Protein AF-A0A975BX53-F1 (afdb_monomer_lite)

Foldseek 3Di:
DLVCCCPPPVVVCVVVLVVVCVVPVVVSVVVVVVSSVVVVVVVVVPDPDDDDLPLQKDAQDPDLQQAQQFWWAFDPPRWIWGFHPDRQQSDQDPVRDGVDQKTKIFTFAQAVVVLCVQCPPPPDPVVSVVSVCCVQVVNNDLQWDWRDCDPQHHTGIGGLVRMDMDGPVCCVVGIDGGRIGGDPVVSVVVNVSSCVVVPDDDDDDDPCPVVVVVVVVVVPPDD

Structure (mmCIF, N/CA/C/O backbone):
data_AF-A0A975BX53-F1
#
_entry.id   AF-A0A975BX53-F1
#
loop_
_atom_site.group_PDB
_atom_site.id
_atom_site.type_symbol
_atom_site.label_atom_id
_atom_site.label_alt_id
_atom_site.label_comp_id
_atom_site.label_asym_id
_atom_site.label_entity_id
_atom_site.label_seq_id
_atom_site.pdbx_PDB_ins_code
_atom_site.Cartn_x
_atom_site.Cartn_y
_atom_site.Cartn_z
_atom_site.occupancy
_atom_site.B_iso_or_equiv
_atom_site.auth_seq_id
_atom_site.auth_comp_id
_atom_site.auth_asym_id
_atom_site.auth_atom_id
_atom_site.pdbx_PDB_model_num
ATOM 1 N N . MET A 1 1 ? 11.689 22.763 -12.284 1.00 72.94 1 MET A N 1
ATOM 2 C CA . MET A 1 1 ? 12.164 21.393 -11.994 1.00 72.94 1 MET A CA 1
ATOM 3 C C . MET A 1 1 ? 12.644 20.660 -13.251 1.00 72.94 1 MET A C 1
ATOM 5 O O . MET A 1 1 ? 13.845 20.557 -13.441 1.00 72.94 1 MET A O 1
ATOM 9 N N . THR A 1 2 ? 11.782 20.236 -14.182 1.00 79.12 2 THR A N 1
ATOM 10 C CA . THR A 1 2 ? 12.191 19.454 -15.380 1.00 79.12 2 THR A CA 1
ATOM 11 C C . THR A 1 2 ? 13.202 20.149 -16.301 1.00 79.12 2 THR A C 1
ATOM 13 O O . THR A 1 2 ? 14.120 19.497 -16.794 1.00 79.12 2 THR A O 1
ATOM 16 N N . ASN A 1 3 ? 13.087 21.468 -16.502 1.00 86.62 3 ASN A N 1
ATOM 17 C CA . ASN A 1 3 ? 14.059 22.233 -17.298 1.00 86.62 3 ASN A CA 1
ATOM 18 C C . ASN A 1 3 ? 15.470 22.205 -16.679 1.00 86.62 3 ASN A C 1
ATOM 20 O O . ASN A 1 3 ? 16.474 22.117 -17.377 1.00 86.62 3 ASN A O 1
ATOM 24 N N . GLU A 1 4 ? 15.547 22.224 -15.351 1.00 87.62 4 GLU A N 1
ATOM 25 C CA . GLU A 1 4 ? 16.811 22.170 -14.625 1.00 87.62 4 GLU A CA 1
ATOM 26 C C . GLU A 1 4 ? 17.447 20.782 -14.711 1.00 87.62 4 GLU A C 1
ATOM 28 O O . GLU A 1 4 ? 18.640 20.674 -14.998 1.00 87.62 4 GLU A O 1
ATOM 33 N N . VAL A 1 5 ? 16.641 19.721 -14.576 1.00 91.12 5 VAL A N 1
ATOM 34 C CA . VAL A 1 5 ? 17.097 18.342 -14.803 1.00 91.12 5 VAL A CA 1
ATOM 35 C C . VAL A 1 5 ? 17.684 18.193 -16.208 1.00 91.12 5 VAL A C 1
ATOM 37 O O . VAL A 1 5 ? 18.776 17.647 -16.369 1.00 91.12 5 VAL A O 1
ATOM 40 N N . PHE A 1 6 ? 17.004 18.727 -17.223 1.00 91.25 6 PHE A N 1
ATOM 41 C CA . PHE A 1 6 ? 17.489 18.685 -18.599 1.00 91.25 6 PHE A CA 1
ATOM 42 C C . PHE A 1 6 ? 18.812 19.445 -18.776 1.00 91.25 6 PHE A C 1
ATOM 44 O O . PHE A 1 6 ? 19.798 18.856 -19.219 1.00 91.25 6 PHE A O 1
ATOM 51 N N . LEU A 1 7 ? 18.851 20.730 -18.411 1.00 93.56 7 LEU A N 1
ATOM 52 C CA . LEU A 1 7 ? 19.999 21.602 -18.672 1.00 93.56 7 LEU A CA 1
ATOM 53 C C . LEU A 1 7 ? 21.237 21.220 -17.855 1.00 93.56 7 LEU A C 1
ATOM 55 O O . LEU A 1 7 ? 22.344 21.253 -18.389 1.00 93.56 7 LEU A O 1
ATOM 59 N N . LYS A 1 8 ? 21.067 20.864 -16.576 1.00 94.00 8 LYS A N 1
ATOM 60 C CA . LYS A 1 8 ? 22.191 20.614 -15.662 1.00 94.00 8 LYS A CA 1
ATOM 61 C C . LYS A 1 8 ? 22.660 19.163 -15.641 1.00 94.00 8 LYS A C 1
ATOM 63 O O . LYS A 1 8 ? 23.833 18.933 -15.380 1.00 94.00 8 LYS A O 1
ATOM 68 N N . ASN A 1 9 ? 21.781 18.194 -15.904 1.00 93.25 9 ASN A N 1
ATOM 69 C CA . ASN A 1 9 ? 22.119 16.776 -15.727 1.00 93.25 9 ASN A CA 1
ATOM 70 C C . ASN A 1 9 ? 22.138 15.997 -17.044 1.00 93.25 9 ASN A C 1
ATOM 72 O O . ASN A 1 9 ? 23.050 15.196 -17.267 1.00 93.25 9 ASN A O 1
ATOM 76 N N . LEU A 1 10 ? 21.161 16.231 -17.930 1.00 92.94 10 LEU A N 1
ATOM 77 C CA . LEU A 1 10 ? 21.056 15.482 -19.183 1.00 92.94 10 LEU A CA 1
ATOM 78 C C . LEU A 1 10 ? 21.941 16.054 -20.297 1.00 92.94 10 LEU A C 1
ATOM 80 O O . LEU A 1 10 ? 22.694 15.308 -20.925 1.00 92.94 10 LEU A O 1
ATOM 84 N N . LEU A 1 11 ? 21.865 17.366 -20.535 1.00 93.81 11 LEU A N 1
ATOM 85 C CA . LEU A 1 11 ? 22.582 18.043 -21.617 1.00 93.81 11 LEU A CA 1
ATOM 86 C C . LEU A 1 11 ? 24.111 17.858 -21.546 1.00 93.81 11 LEU A C 1
ATOM 88 O O . LEU A 1 11 ? 24.697 17.554 -22.587 1.00 93.81 11 LEU A O 1
ATOM 92 N N . PRO A 1 12 ? 24.773 17.928 -20.370 1.00 96.25 12 PRO A N 1
ATOM 93 C CA . PRO A 1 12 ? 26.221 17.709 -20.285 1.00 96.25 12 PRO A CA 1
ATOM 94 C C . PRO A 1 12 ? 26.663 16.299 -20.693 1.00 96.25 12 PRO A C 1
ATOM 96 O O . PRO A 1 12 ? 27.812 16.095 -21.072 1.00 96.25 12 PRO A O 1
ATOM 99 N N . GLN A 1 13 ? 25.756 15.320 -20.636 1.00 95.25 13 GLN A N 1
ATOM 100 C CA . GLN A 1 13 ? 26.022 13.915 -20.956 1.00 95.25 13 GLN A CA 1
ATOM 101 C C . GLN A 1 13 ? 25.409 13.493 -22.301 1.00 95.25 13 GLN A C 1
ATOM 103 O O . GLN A 1 13 ? 25.348 12.301 -22.613 1.00 95.25 13 GLN A O 1
ATOM 108 N N . LEU A 1 14 ? 24.938 14.451 -23.109 1.00 94.69 14 LEU A N 1
ATOM 109 C CA . LEU A 1 14 ? 24.158 14.182 -24.318 1.00 94.69 14 LEU A CA 1
ATOM 110 C C . LEU A 1 14 ? 24.885 13.259 -25.306 1.00 94.69 14 LEU A C 1
ATOM 112 O O . LEU A 1 14 ? 24.264 12.359 -25.871 1.00 94.69 14 LEU A O 1
ATOM 116 N N . GLU A 1 15 ? 26.191 13.443 -25.501 1.00 96.75 15 GLU A N 1
ATOM 117 C CA . GLU A 1 15 ? 26.969 12.608 -26.427 1.00 96.75 15 GLU A CA 1
ATOM 118 C C . GLU A 1 15 ? 27.081 11.152 -25.955 1.00 96.75 15 GLU A C 1
ATOM 120 O O . GLU A 1 15 ? 26.952 10.230 -26.763 1.00 96.75 15 GLU A O 1
ATOM 125 N N . THR A 1 16 ? 27.203 10.923 -24.645 1.00 96.06 16 THR A N 1
ATOM 126 C CA . THR A 1 16 ? 27.178 9.577 -24.052 1.00 96.06 16 THR A CA 1
ATOM 127 C C . THR A 1 16 ? 25.837 8.894 -24.313 1.00 96.06 16 THR A C 1
ATOM 129 O O . THR A 1 16 ? 25.787 7.753 -24.778 1.00 96.06 16 THR A O 1
ATOM 132 N N . TRP A 1 17 ? 24.733 9.610 -24.094 1.00 96.62 17 TRP A N 1
ATOM 133 C CA . TRP A 1 17 ? 23.394 9.083 -24.357 1.00 96.62 17 TRP A CA 1
ATOM 134 C C . TRP A 1 17 ? 23.152 8.814 -25.845 1.00 96.62 17 TRP A C 1
ATOM 136 O O . TRP A 1 17 ? 22.563 7.786 -26.186 1.00 96.62 17 TRP A O 1
ATOM 146 N N . LYS A 1 18 ? 23.661 9.665 -26.747 1.00 96.38 18 LYS A N 1
ATOM 147 C CA . LYS A 1 18 ? 23.637 9.410 -28.198 1.00 96.38 18 LYS A CA 1
ATOM 148 C C . LYS A 1 18 ? 24.413 8.144 -28.558 1.00 96.38 18 LYS A C 1
ATOM 150 O O . LYS A 1 18 ? 23.935 7.358 -29.378 1.00 96.38 18 LYS A O 1
ATOM 155 N N . ALA A 1 19 ? 25.580 7.922 -27.954 1.00 97.00 19 ALA A N 1
ATOM 156 C CA . ALA A 1 19 ? 26.369 6.713 -28.181 1.00 97.00 19 ALA A CA 1
ATOM 157 C C . ALA A 1 19 ? 25.611 5.449 -27.735 1.00 97.00 19 ALA A C 1
ATOM 159 O O . ALA A 1 19 ? 25.500 4.497 -28.511 1.00 97.00 19 ALA A O 1
ATOM 160 N N . TYR A 1 20 ? 25.002 5.456 -26.543 1.00 97.12 20 TYR A N 1
ATOM 161 C CA . TYR A 1 20 ? 24.150 4.348 -26.095 1.00 97.12 20 TYR A CA 1
ATOM 162 C C . TYR A 1 20 ? 22.940 4.146 -27.010 1.00 97.12 20 TYR A C 1
ATOM 164 O O . TYR A 1 20 ? 22.654 3.010 -27.399 1.00 97.12 20 TYR A O 1
ATOM 172 N N . GLY A 1 21 ? 22.289 5.230 -27.436 1.00 96.56 21 GLY A N 1
ATOM 173 C CA . GLY A 1 21 ? 21.130 5.191 -28.326 1.00 96.56 21 GLY A CA 1
ATOM 174 C C . GLY A 1 21 ? 21.433 4.548 -29.679 1.00 96.56 21 GLY A C 1
ATOM 175 O O . GLY A 1 21 ? 20.622 3.762 -30.166 1.00 96.56 21 GLY A O 1
ATOM 176 N N . LYS A 1 22 ? 22.623 4.802 -30.244 1.00 96.81 22 LYS A N 1
ATOM 177 C CA . LYS A 1 22 ? 23.102 4.131 -31.466 1.00 96.81 22 LYS A CA 1
ATOM 178 C C . LYS A 1 22 ? 23.260 2.620 -31.282 1.00 96.81 22 LYS A C 1
ATOM 180 O O . LYS A 1 22 ? 23.013 1.874 -32.220 1.00 96.81 22 LYS A O 1
ATOM 185 N N . SER A 1 23 ? 23.664 2.169 -30.092 1.00 94.75 23 SER A N 1
ATOM 186 C CA . SER A 1 23 ? 23.841 0.739 -29.800 1.00 94.75 23 SER A CA 1
ATOM 187 C C . SER A 1 23 ? 22.523 0.016 -29.492 1.00 94.75 23 SER A C 1
ATOM 189 O O . SER A 1 23 ? 22.317 -1.114 -29.929 1.00 94.75 23 SER A O 1
ATOM 191 N N . ASN A 1 24 ? 21.626 0.647 -28.728 1.00 96.06 24 ASN A N 1
ATOM 192 C CA . ASN A 1 24 ? 20.329 0.090 -28.353 1.00 96.06 24 ASN A CA 1
ATOM 193 C C . ASN A 1 24 ? 19.368 1.215 -27.941 1.00 96.06 24 ASN A C 1
ATOM 195 O O . ASN A 1 24 ? 19.334 1.630 -26.776 1.00 96.06 24 ASN A O 1
ATOM 199 N N . SER A 1 25 ? 18.577 1.702 -28.896 1.00 94.81 25 SER A N 1
ATOM 200 C CA . SER A 1 25 ? 17.668 2.836 -28.697 1.00 94.81 25 SER A CA 1
ATOM 201 C C . SER A 1 25 ? 16.620 2.566 -27.614 1.00 94.81 25 SER A C 1
ATOM 203 O O . SER A 1 25 ? 16.507 3.351 -26.677 1.00 94.81 25 SER A O 1
ATOM 205 N N . SER A 1 26 ? 15.933 1.419 -27.663 1.00 94.62 26 SER A N 1
ATOM 206 C CA . SER A 1 26 ? 14.871 1.069 -26.703 1.00 94.62 26 SER A CA 1
ATOM 207 C C . SER A 1 26 ? 15.380 0.954 -25.260 1.00 94.62 26 SER A C 1
ATOM 209 O O . SER A 1 26 ? 14.744 1.429 -24.314 1.00 94.62 26 SER A O 1
ATOM 211 N N . ARG A 1 27 ? 16.557 0.349 -25.050 1.00 95.25 27 ARG A N 1
ATOM 212 C CA . ARG A 1 27 ? 17.172 0.289 -23.715 1.00 95.25 27 ARG A CA 1
ATOM 213 C C . ARG A 1 27 ? 17.581 1.677 -23.232 1.00 95.25 27 ARG A C 1
ATOM 215 O O . ARG A 1 27 ? 17.408 1.971 -22.047 1.00 95.25 27 ARG A O 1
ATOM 222 N N . THR A 1 28 ? 18.131 2.489 -24.130 1.00 96.38 28 THR A N 1
ATOM 223 C CA . THR A 1 28 ? 18.598 3.845 -23.824 1.00 96.38 28 THR A CA 1
ATOM 224 C C . THR A 1 28 ? 17.439 4.749 -23.439 1.00 96.38 28 THR A C 1
ATOM 226 O O . THR A 1 28 ? 17.527 5.417 -22.417 1.00 96.38 28 THR A O 1
ATOM 229 N N . GLU A 1 29 ? 16.322 4.696 -24.161 1.00 95.75 29 GLU A N 1
ATOM 230 C CA . GLU A 1 29 ? 15.093 5.420 -23.822 1.00 95.75 29 GLU A CA 1
ATOM 231 C C . GLU A 1 29 ? 14.630 5.100 -22.393 1.00 95.75 29 GLU A C 1
ATOM 233 O O . GLU A 1 29 ? 14.472 5.994 -21.564 1.00 95.75 29 GLU A O 1
ATOM 238 N N . LYS A 1 30 ? 14.523 3.811 -22.043 1.00 95.81 30 LYS A N 1
ATOM 239 C CA . LYS A 1 30 ? 14.154 3.403 -20.677 1.00 95.81 30 LYS A CA 1
ATOM 240 C C . LYS A 1 30 ? 15.170 3.867 -19.628 1.00 95.81 30 LYS A C 1
ATOM 242 O O . LYS A 1 30 ? 14.794 4.117 -18.485 1.00 95.81 30 LYS A O 1
ATOM 247 N N . ALA A 1 31 ? 16.457 3.913 -19.971 1.00 95.56 31 ALA A N 1
ATOM 248 C CA . ALA A 1 31 ? 17.503 4.394 -19.071 1.00 95.56 31 ALA A CA 1
ATOM 249 C C . ALA A 1 31 ? 17.423 5.907 -18.854 1.00 95.56 31 ALA A C 1
ATOM 251 O O . ALA A 1 31 ? 17.538 6.342 -17.714 1.00 95.56 31 ALA A O 1
ATOM 252 N N . LEU A 1 32 ? 17.146 6.670 -19.910 1.00 95.19 32 LEU A N 1
ATOM 253 C CA . LEU A 1 32 ? 16.915 8.109 -19.849 1.00 95.19 32 LEU A CA 1
ATOM 254 C C . LEU A 1 32 ? 15.706 8.449 -18.980 1.00 95.19 32 LEU A C 1
ATOM 256 O O . LEU A 1 32 ? 15.817 9.300 -18.106 1.00 95.19 32 LEU A O 1
ATOM 260 N N . LEU A 1 33 ? 14.590 7.731 -19.138 1.00 94.56 33 LEU A N 1
ATOM 261 C CA . LEU A 1 33 ? 13.412 7.915 -18.284 1.00 94.56 33 LEU A CA 1
ATOM 262 C C . LEU A 1 33 ? 13.740 7.694 -16.802 1.00 94.56 33 LEU A C 1
ATOM 264 O O . LEU A 1 33 ? 13.364 8.509 -15.967 1.00 94.56 33 LEU A O 1
ATOM 268 N N . ARG A 1 34 ? 14.488 6.629 -16.472 1.00 95.38 34 ARG A N 1
ATOM 269 C CA . ARG A 1 34 ? 14.953 6.389 -15.093 1.00 95.38 34 ARG A CA 1
ATOM 270 C C . ARG A 1 34 ? 15.879 7.496 -14.600 1.00 95.38 34 ARG A C 1
ATOM 272 O O . ARG A 1 34 ? 15.745 7.932 -13.467 1.00 95.38 34 ARG A O 1
ATOM 279 N N . PHE A 1 35 ? 16.804 7.945 -15.443 1.00 94.62 35 PHE A N 1
ATOM 280 C CA . PHE A 1 35 ? 17.738 9.014 -15.106 1.00 94.62 35 PHE A CA 1
ATOM 281 C C . PHE A 1 35 ? 17.000 10.318 -14.782 1.00 94.62 35 PHE A C 1
ATOM 283 O O . PHE A 1 35 ? 17.230 10.914 -13.734 1.00 94.62 35 PHE A O 1
ATOM 290 N N . THR A 1 36 ? 16.060 10.724 -15.638 1.00 94.25 36 THR A N 1
ATOM 291 C CA . THR A 1 36 ? 15.220 11.902 -15.403 1.00 94.25 36 THR A CA 1
ATOM 292 C C . THR A 1 36 ? 14.364 11.737 -14.150 1.00 94.25 36 THR A C 1
ATOM 294 O O . THR A 1 36 ? 14.335 12.650 -13.331 1.00 94.25 36 THR A O 1
ATOM 297 N N . LEU A 1 37 ? 13.716 10.581 -13.970 1.00 93.00 37 LEU A N 1
ATOM 298 C CA . LEU A 1 37 ? 12.895 10.300 -12.791 1.00 93.00 37 LEU A CA 1
ATOM 299 C C . LEU A 1 37 ? 13.699 10.429 -11.493 1.00 93.00 37 LEU A C 1
ATOM 301 O O . LEU A 1 37 ? 13.227 11.073 -10.569 1.00 93.00 37 LEU A O 1
ATOM 305 N N . ASN A 1 38 ? 14.918 9.886 -11.434 1.00 92.75 38 ASN A N 1
ATOM 306 C CA . ASN A 1 38 ? 15.751 9.947 -10.230 1.00 92.75 38 ASN A CA 1
ATOM 307 C C . ASN A 1 38 ? 16.062 11.386 -9.799 1.00 92.75 38 ASN A C 1
ATOM 309 O O . ASN A 1 38 ? 16.033 11.686 -8.613 1.00 92.75 38 ASN A O 1
ATOM 313 N N . HIS A 1 39 ? 16.332 12.284 -10.749 1.00 92.94 39 HIS A N 1
ATOM 314 C CA . HIS A 1 39 ? 16.559 13.691 -10.421 1.00 92.94 39 HIS A CA 1
ATOM 315 C C . HIS A 1 39 ? 15.281 14.414 -9.998 1.00 92.94 39 HIS A C 1
ATOM 317 O O . HIS A 1 39 ? 15.342 15.297 -9.153 1.00 92.94 39 HIS A O 1
ATOM 323 N N . LEU A 1 40 ? 14.131 14.058 -10.576 1.00 91.38 40 LEU A N 1
ATOM 324 C CA . LEU A 1 40 ? 12.853 14.598 -10.116 1.00 91.38 40 LEU A CA 1
ATOM 325 C C . LEU A 1 40 ? 12.548 14.133 -8.691 1.00 91.38 40 LEU A C 1
ATOM 327 O O . LEU A 1 40 ? 12.192 14.968 -7.874 1.00 91.38 40 LEU A O 1
ATOM 331 N N . MET A 1 41 ? 12.767 12.851 -8.385 1.00 89.31 41 MET A N 1
ATOM 332 C CA . MET A 1 41 ? 12.635 12.321 -7.025 1.00 89.31 41 MET A CA 1
ATOM 333 C 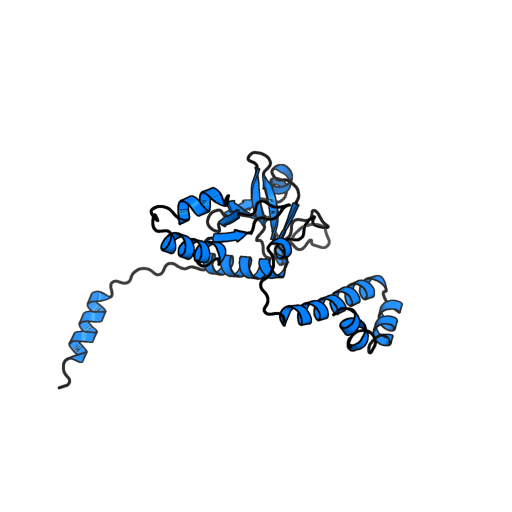C . MET A 1 41 ? 13.559 13.047 -6.052 1.00 89.31 41 MET A C 1
ATOM 335 O O . MET A 1 41 ? 13.091 13.492 -5.022 1.00 89.31 41 MET A O 1
ATOM 339 N N . GLN A 1 42 ? 14.830 13.260 -6.409 1.00 89.00 42 GLN A N 1
ATOM 340 C CA . GLN A 1 42 ? 15.765 14.000 -5.557 1.00 89.00 42 GLN A CA 1
ATOM 341 C C . GLN A 1 42 ? 15.254 15.406 -5.207 1.00 89.00 42 GLN A C 1
ATOM 343 O O . GLN A 1 42 ? 15.379 15.829 -4.068 1.00 89.00 42 GLN A O 1
ATOM 348 N N . ILE A 1 43 ? 14.686 16.125 -6.179 1.00 88.62 43 ILE A N 1
ATOM 349 C CA . ILE A 1 43 ? 14.140 17.469 -5.942 1.00 88.62 43 ILE A CA 1
ATOM 350 C C . ILE A 1 43 ? 12.893 17.404 -5.048 1.00 88.62 43 ILE A C 1
ATOM 352 O O . ILE A 1 43 ? 12.701 18.283 -4.219 1.00 88.62 43 ILE A O 1
ATOM 356 N N . LEU A 1 44 ? 12.047 16.387 -5.230 1.00 86.81 44 LEU A N 1
ATOM 357 C CA . LEU A 1 44 ? 10.828 16.201 -4.438 1.00 86.81 44 LEU A CA 1
ATOM 358 C C . LEU A 1 44 ? 11.124 15.711 -3.011 1.00 86.81 44 LEU A C 1
ATOM 360 O O . LEU A 1 44 ? 10.410 16.086 -2.094 1.00 86.81 44 LEU A O 1
ATOM 364 N N . ASP A 1 45 ? 12.182 14.923 -2.809 1.00 82.94 45 ASP A N 1
ATOM 365 C CA . ASP A 1 45 ? 12.616 14.443 -1.488 1.00 82.94 45 ASP A CA 1
ATOM 366 C C . ASP A 1 45 ? 13.171 15.579 -0.602 1.00 82.94 45 ASP A C 1
ATOM 368 O O . ASP A 1 45 ? 13.252 15.429 0.616 1.00 82.94 45 ASP A O 1
ATOM 372 N N . GLU A 1 46 ? 13.577 16.706 -1.200 1.00 77.38 46 GLU A N 1
ATOM 373 C CA . GLU A 1 46 ? 13.994 17.922 -0.483 1.00 77.38 46 GLU A CA 1
ATOM 374 C C . GLU A 1 46 ? 12.798 18.774 -0.013 1.00 77.38 46 GLU A C 1
ATOM 376 O O . GLU A 1 46 ? 12.992 19.744 0.722 1.00 77.38 46 GLU A O 1
ATOM 381 N N . ASP A 1 47 ? 11.576 18.427 -0.424 1.00 76.81 47 ASP A N 1
ATOM 382 C CA . ASP A 1 47 ? 10.351 19.118 -0.031 1.00 76.81 47 ASP A CA 1
ATOM 383 C C . ASP A 1 47 ? 9.817 18.574 1.309 1.00 76.81 47 ASP A C 1
ATOM 385 O O . ASP A 1 47 ? 9.653 17.368 1.497 1.00 76.81 47 ASP A O 1
ATOM 389 N N . GLU A 1 48 ? 9.547 19.469 2.262 1.00 73.50 48 GLU A N 1
ATOM 390 C CA . GLU A 1 48 ? 9.007 19.126 3.589 1.00 73.50 48 GLU A CA 1
ATOM 391 C C . GLU A 1 48 ? 7.470 19.241 3.653 1.00 73.50 48 GLU A C 1
ATOM 393 O O . GLU A 1 48 ? 6.868 19.070 4.723 1.00 73.50 48 GLU A O 1
ATOM 398 N N . GLU A 1 49 ? 6.808 19.563 2.538 1.00 81.31 49 GLU A N 1
ATOM 399 C CA . GLU A 1 49 ? 5.355 19.702 2.488 1.00 81.31 49 GLU A CA 1
ATOM 400 C C . GLU A 1 49 ? 4.602 18.376 2.719 1.00 81.31 49 GLU A C 1
ATOM 402 O O . GLU A 1 49 ? 5.086 17.265 2.502 1.00 81.31 49 GLU A O 1
ATOM 407 N N . GLN A 1 50 ? 3.362 18.492 3.205 1.00 83.50 50 GLN A N 1
ATOM 408 C CA . GLN A 1 50 ? 2.492 17.335 3.408 1.00 83.50 50 GLN A CA 1
ATOM 409 C C . GLN A 1 50 ? 1.931 16.853 2.071 1.00 83.50 50 GLN A C 1
ATOM 411 O O . GLN A 1 50 ? 1.278 17.623 1.371 1.00 83.50 50 GLN A O 1
ATOM 416 N N . CYS A 1 51 ? 2.083 15.560 1.782 1.00 88.44 51 CYS A N 1
ATOM 417 C CA . CYS A 1 51 ? 1.477 14.957 0.600 1.00 88.44 51 CYS A CA 1
ATOM 418 C C . CYS A 1 51 ? -0.058 15.034 0.637 1.00 88.44 51 CYS A C 1
ATOM 420 O O . CYS A 1 51 ? -0.701 14.816 1.674 1.00 88.44 51 CYS A O 1
ATOM 422 N N . PHE A 1 52 ? -0.656 15.253 -0.527 1.00 94.06 52 PHE A N 1
ATOM 423 C CA . PHE A 1 52 ? -2.086 15.127 -0.750 1.00 94.06 52 PHE A CA 1
ATOM 424 C C . PHE A 1 52 ? -2.511 13.647 -0.814 1.00 94.06 52 PHE A C 1
ATOM 426 O O . PHE A 1 52 ? -1.751 12.794 -1.279 1.00 94.06 52 PHE A O 1
ATOM 433 N N . PRO A 1 53 ? -3.748 13.309 -0.398 1.00 95.62 53 PRO A N 1
ATOM 434 C CA . PRO A 1 53 ? -4.294 11.950 -0.476 1.00 95.62 53 PRO A CA 1
ATOM 435 C C . PRO A 1 53 ? -4.142 11.251 -1.829 1.00 95.62 53 PRO A C 1
ATOM 437 O O . PRO A 1 53 ? -3.924 10.041 -1.886 1.00 95.62 53 PRO A O 1
ATOM 440 N N . GLU A 1 54 ? -4.274 11.999 -2.920 1.00 96.12 54 GLU A N 1
ATOM 441 C CA . GLU A 1 54 ? -4.171 11.492 -4.282 1.00 96.12 54 GLU A CA 1
ATOM 442 C C . GLU A 1 54 ? -2.778 10.935 -4.602 1.00 96.12 54 GLU A C 1
ATOM 444 O O . GLU A 1 54 ? -2.676 10.003 -5.395 1.00 96.12 54 GLU A O 1
ATOM 449 N N . GLU A 1 55 ? -1.720 11.429 -3.953 1.00 94.62 55 GLU A N 1
ATOM 450 C CA . GLU A 1 55 ? -0.333 10.996 -4.185 1.00 94.62 55 GLU A CA 1
ATOM 451 C C . GLU A 1 55 ? -0.057 9.572 -3.679 1.00 94.62 55 GLU A C 1
ATOM 453 O O . GLU A 1 55 ? 0.884 8.906 -4.124 1.00 94.62 55 GLU A O 1
ATOM 458 N N . ILE A 1 56 ? -0.919 9.058 -2.796 1.00 96.19 56 ILE A N 1
ATOM 459 C CA . ILE A 1 56 ? -0.836 7.684 -2.281 1.00 96.19 56 ILE A CA 1
ATOM 460 C C . ILE A 1 56 ? 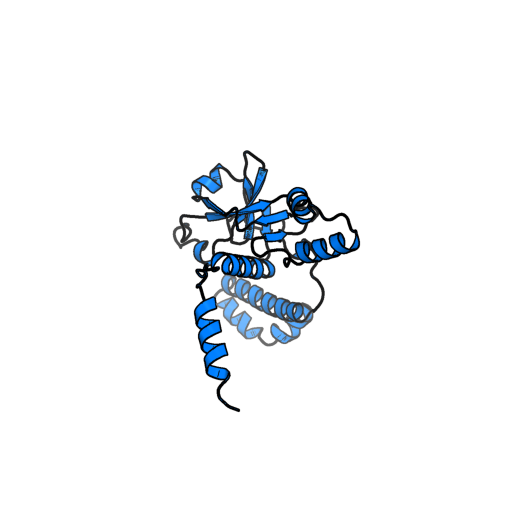-1.194 6.663 -3.370 1.00 96.19 56 ILE A C 1
ATOM 462 O O . ILE A 1 56 ? -0.818 5.491 -3.276 1.00 96.19 56 ILE A O 1
ATOM 466 N N . TYR A 1 57 ? -1.893 7.084 -4.427 1.00 97.12 57 TYR A N 1
ATOM 467 C CA . TYR A 1 57 ? -2.473 6.187 -5.417 1.00 97.12 57 TYR A CA 1
ATOM 468 C C . TYR A 1 57 ? -2.046 6.521 -6.842 1.00 97.12 57 TYR A C 1
ATOM 470 O O . TYR A 1 57 ? -2.002 7.664 -7.276 1.00 97.12 57 TYR A O 1
ATOM 478 N N . ILE A 1 58 ? -1.832 5.473 -7.624 1.00 96.12 58 ILE A N 1
ATOM 479 C CA . ILE A 1 58 ? -1.757 5.520 -9.077 1.00 96.12 58 ILE A CA 1
ATOM 480 C C . ILE A 1 58 ? -3.114 5.045 -9.599 1.00 96.12 58 ILE A C 1
ATOM 482 O O . ILE A 1 58 ? -3.482 3.878 -9.416 1.00 96.12 58 ILE A O 1
ATOM 486 N N . TYR A 1 59 ? -3.846 5.957 -10.241 1.00 95.44 59 TYR A N 1
ATOM 487 C CA . TYR A 1 59 ? -5.174 5.709 -10.793 1.00 95.44 59 TYR A CA 1
ATOM 488 C C . TYR A 1 59 ? -5.388 6.401 -12.155 1.00 95.44 59 TYR A C 1
ATOM 490 O O . TYR A 1 59 ? -5.106 7.595 -12.270 1.00 95.44 59 TYR A O 1
ATOM 498 N N . PRO A 1 60 ? -5.956 5.700 -13.157 1.00 92.75 60 PRO A N 1
ATOM 499 C CA . PRO A 1 60 ? -6.048 4.243 -13.233 1.00 92.75 60 PRO A CA 1
ATOM 500 C C . PRO A 1 60 ? -4.646 3.626 -13.409 1.00 92.75 60 PRO A C 1
ATOM 502 O O . PRO A 1 60 ? -3.753 4.262 -13.979 1.00 92.75 60 PRO A O 1
ATOM 505 N N . PRO A 1 61 ? -4.408 2.393 -12.938 1.00 90.38 61 PRO A N 1
ATOM 506 C CA . PRO A 1 61 ? -3.143 1.717 -13.184 1.00 90.38 61 PRO A CA 1
ATOM 507 C C . PRO A 1 61 ? -2.941 1.468 -14.687 1.00 90.38 61 PRO A C 1
ATOM 509 O O . PRO A 1 61 ? -3.861 1.097 -15.406 1.00 90.38 61 PRO A O 1
ATOM 512 N N . LEU A 1 62 ? -1.702 1.616 -15.165 1.00 88.38 62 LEU A N 1
ATOM 513 C CA . LEU A 1 62 ? -1.340 1.374 -16.574 1.00 88.38 62 LEU A CA 1
ATOM 514 C C . LEU A 1 62 ? -1.225 -0.121 -16.937 1.00 88.38 62 LEU A C 1
ATOM 516 O O . LEU A 1 62 ? -0.789 -0.465 -18.034 1.00 88.38 62 LEU A O 1
ATOM 520 N N . SER A 1 63 ? -1.495 -1.024 -15.993 1.00 86.75 63 SER A N 1
ATOM 521 C CA . SER A 1 63 ? -1.334 -2.467 -16.161 1.00 86.75 63 SER A CA 1
ATOM 522 C C . SER A 1 63 ? -2.179 -3.219 -15.142 1.00 86.75 63 SER A C 1
ATOM 524 O O . SER A 1 63 ? -2.108 -2.910 -13.955 1.00 86.75 63 SER A O 1
ATOM 526 N N . ASP A 1 64 ? -2.844 -4.275 -15.603 1.00 86.38 64 ASP A N 1
ATOM 527 C CA . ASP A 1 64 ? -3.659 -5.173 -14.771 1.00 86.38 64 ASP A CA 1
ATOM 528 C C . ASP A 1 64 ? -2.819 -6.213 -14.005 1.00 86.38 64 ASP A C 1
ATOM 530 O O . ASP A 1 64 ? -3.340 -7.087 -13.316 1.00 86.38 64 ASP A O 1
ATOM 534 N N . ALA A 1 65 ? -1.490 -6.171 -14.143 1.00 87.69 65 ALA A N 1
ATOM 535 C CA . ALA A 1 65 ? -0.617 -7.115 -13.464 1.00 87.69 65 ALA A CA 1
ATOM 536 C C . ALA A 1 65 ? -0.682 -6.915 -11.945 1.00 87.69 65 ALA A C 1
ATOM 538 O O . ALA A 1 65 ? -0.501 -5.802 -11.452 1.00 87.69 65 ALA A O 1
ATOM 539 N N . LEU A 1 66 ? -0.835 -8.019 -11.209 1.00 89.94 66 LEU A N 1
ATOM 540 C CA . LEU A 1 66 ? -0.757 -8.015 -9.751 1.00 89.94 66 LEU A CA 1
ATOM 541 C C . LEU A 1 66 ? 0.650 -7.595 -9.316 1.00 89.94 66 LEU A C 1
ATOM 543 O O . LEU A 1 66 ? 1.644 -8.236 -9.680 1.00 89.94 66 LEU A O 1
ATOM 547 N N . LYS A 1 67 ? 0.727 -6.517 -8.540 1.00 91.44 67 LYS A N 1
ATOM 548 C CA . LYS A 1 67 ? 1.958 -5.956 -7.980 1.00 91.44 67 LYS A CA 1
ATOM 549 C C . LYS A 1 67 ? 1.777 -5.721 -6.487 1.00 91.44 67 LYS A C 1
ATOM 551 O O . LYS A 1 67 ? 0.665 -5.654 -5.969 1.00 91.44 67 LYS A O 1
ATOM 556 N N . THR A 1 68 ? 2.886 -5.566 -5.780 1.00 94.19 68 THR A N 1
ATOM 557 C CA . THR A 1 68 ? 2.860 -5.120 -4.388 1.00 94.19 68 THR A CA 1
ATOM 558 C C . THR A 1 68 ? 2.196 -3.751 -4.319 1.00 94.19 68 THR A C 1
ATOM 560 O O . THR A 1 68 ? 2.556 -2.864 -5.088 1.00 94.19 68 THR A O 1
ATOM 563 N N . GLY A 1 69 ? 1.224 -3.580 -3.432 1.00 95.81 69 GLY A N 1
ATOM 564 C CA . GLY A 1 69 ? 0.404 -2.377 -3.318 1.00 95.81 69 GLY A CA 1
ATOM 565 C C . GLY A 1 69 ? -0.784 -2.316 -4.279 1.00 95.81 69 GLY A C 1
ATOM 566 O O . GLY A 1 69 ? -1.540 -1.350 -4.216 1.00 95.81 69 GLY A O 1
ATOM 567 N N . SER A 1 70 ? -0.991 -3.312 -5.147 1.00 96.31 70 SER A N 1
ATOM 568 C CA . SER A 1 70 ? -2.227 -3.401 -5.930 1.00 96.31 70 SER A CA 1
ATOM 569 C C . SER A 1 70 ? -3.423 -3.615 -5.005 1.00 96.31 70 SER A C 1
ATOM 571 O O . SER A 1 70 ? -3.370 -4.470 -4.117 1.00 96.31 70 SER A O 1
ATOM 573 N N . VAL A 1 71 ? -4.499 -2.868 -5.241 1.00 97.75 71 VAL A N 1
ATOM 574 C CA . VAL A 1 71 ? -5.780 -3.022 -4.550 1.00 97.75 71 VAL A CA 1
ATOM 575 C C . VAL A 1 71 ? -6.764 -3.732 -5.470 1.00 97.75 71 VAL A C 1
ATOM 577 O O . VAL A 1 71 ? -7.008 -3.301 -6.601 1.00 97.75 71 VAL A O 1
ATOM 580 N N . ILE A 1 72 ? -7.331 -4.823 -4.968 1.00 97.06 72 ILE A N 1
ATOM 581 C CA . ILE A 1 72 ? -8.291 -5.676 -5.664 1.00 97.06 72 ILE A CA 1
ATOM 582 C C . ILE A 1 72 ? -9.594 -5.759 -4.871 1.00 97.06 72 ILE A C 1
ATOM 584 O O . ILE A 1 72 ? -9.607 -5.637 -3.646 1.00 97.06 72 ILE A O 1
ATOM 588 N N . GLU A 1 73 ? -10.692 -5.978 -5.582 1.00 97.56 73 GLU A N 1
ATOM 589 C CA . GLU A 1 73 ? -12.026 -6.125 -5.005 1.00 97.56 73 GLU A CA 1
ATOM 590 C C . GLU A 1 73 ? -12.506 -7.558 -5.211 1.00 97.56 73 GLU A C 1
ATOM 592 O O . GLU A 1 73 ? -12.396 -8.099 -6.313 1.00 97.56 73 GLU A O 1
ATOM 597 N N . LYS A 1 74 ? -13.035 -8.171 -4.157 1.00 97.06 74 LYS A N 1
ATOM 598 C CA . LYS A 1 74 ? -13.622 -9.508 -4.212 1.00 97.06 74 LYS A CA 1
ATOM 599 C C . LYS A 1 74 ? -15.028 -9.447 -4.803 1.00 97.06 74 LYS A C 1
ATOM 601 O O . LYS A 1 74 ? -15.820 -8.568 -4.469 1.00 97.06 74 LYS A O 1
ATOM 606 N N . GLU A 1 75 ? -15.347 -10.369 -5.701 1.00 96.31 75 GLU A N 1
ATOM 607 C CA . GLU A 1 75 ? -16.568 -10.272 -6.504 1.00 96.31 75 GLU A CA 1
ATOM 608 C C . GLU A 1 75 ? -17.857 -10.528 -5.716 1.00 96.31 75 GLU A C 1
ATOM 610 O O . GLU A 1 75 ? -18.879 -9.914 -6.029 1.00 96.31 75 GLU A O 1
ATOM 615 N N . ASP A 1 76 ? -17.821 -11.392 -4.701 1.00 94.69 76 ASP A N 1
ATOM 616 C CA . ASP A 1 76 ? -19.013 -11.836 -3.969 1.00 94.69 76 ASP A CA 1
ATOM 617 C C . ASP A 1 76 ? -19.569 -10.776 -3.006 1.00 94.69 76 ASP A C 1
ATOM 619 O O . ASP A 1 76 ? -20.769 -10.510 -2.999 1.00 94.69 76 ASP A O 1
ATOM 623 N N . ASP A 1 77 ? -18.698 -10.156 -2.214 1.00 94.94 77 ASP A N 1
ATOM 624 C CA . ASP A 1 77 ? -19.045 -9.291 -1.086 1.00 94.94 77 ASP A CA 1
ATOM 625 C C . ASP A 1 77 ? -18.507 -7.859 -1.237 1.00 94.94 77 ASP A C 1
ATOM 627 O O . ASP A 1 77 ? -18.780 -7.000 -0.395 1.00 94.94 77 ASP A O 1
ATOM 631 N N . LYS A 1 78 ? -17.788 -7.586 -2.336 1.00 95.44 78 LYS A N 1
ATOM 632 C CA . LYS A 1 78 ? -17.179 -6.285 -2.658 1.00 95.44 78 LYS A CA 1
ATOM 633 C C . LYS A 1 78 ? -16.152 -5.818 -1.622 1.00 95.44 78 LYS A C 1
ATOM 635 O O . LYS A 1 78 ? -15.847 -4.629 -1.541 1.00 95.44 78 LYS A O 1
ATOM 640 N N . SER A 1 79 ? -15.600 -6.737 -0.830 1.00 96.88 79 SER A N 1
ATOM 641 C CA . SER A 1 79 ? -14.519 -6.431 0.106 1.00 96.88 79 SER A CA 1
ATOM 642 C C . SER A 1 79 ? -13.234 -6.111 -0.649 1.00 96.88 79 SER A C 1
ATOM 644 O O . SER A 1 79 ? -12.902 -6.737 -1.660 1.00 96.88 79 SER A O 1
ATOM 646 N N . LEU A 1 80 ? -12.497 -5.130 -0.135 1.00 98.00 80 LEU A N 1
ATOM 647 C CA . LEU A 1 80 ? -11.266 -4.633 -0.732 1.00 98.00 80 LEU A CA 1
ATOM 648 C C . LEU A 1 80 ? -10.049 -5.243 -0.043 1.00 98.00 80 LEU A C 1
ATOM 650 O O . LEU A 1 80 ? -10.021 -5.407 1.177 1.00 98.00 80 LEU A O 1
ATOM 654 N N . TYR A 1 81 ? -9.022 -5.540 -0.830 1.00 98.19 81 TYR A N 1
ATOM 655 C CA . TYR A 1 81 ? -7.775 -6.126 -0.354 1.00 98.19 81 TYR A CA 1
ATOM 656 C C . TYR A 1 81 ? -6.584 -5.459 -1.030 1.00 98.19 81 TYR A C 1
ATOM 658 O O . TYR A 1 81 ? -6.638 -5.175 -2.224 1.00 98.19 81 TYR A O 1
ATOM 666 N N . ALA A 1 82 ? -5.487 -5.276 -0.298 1.00 97.88 82 ALA A N 1
ATOM 667 C CA . ALA A 1 82 ? -4.196 -4.926 -0.882 1.00 97.88 82 ALA A CA 1
ATOM 668 C C . ALA A 1 82 ? -3.261 -6.138 -0.928 1.00 97.88 82 ALA A C 1
ATOM 670 O O . ALA A 1 82 ? -3.247 -6.970 -0.016 1.00 97.88 82 ALA A O 1
ATOM 671 N N . ILE A 1 83 ? -2.444 -6.207 -1.975 1.00 96.50 83 ILE A N 1
ATOM 672 C CA . ILE A 1 83 ? -1.405 -7.225 -2.134 1.00 96.50 83 ILE A CA 1
ATOM 673 C C .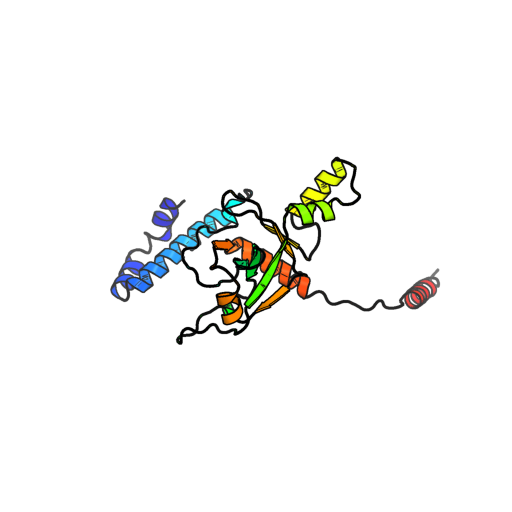 ILE A 1 83 ? -0.117 -6.743 -1.473 1.00 96.50 83 ILE A C 1
ATOM 675 O O . ILE A 1 83 ? 0.457 -5.748 -1.908 1.00 96.50 83 ILE A O 1
ATOM 679 N N . LEU A 1 84 ? 0.383 -7.458 -0.463 1.00 95.44 84 LEU A N 1
ATOM 680 C CA . LEU A 1 84 ? 1.589 -7.052 0.281 1.00 95.44 84 LEU A CA 1
ATOM 681 C C . LEU A 1 84 ? 2.787 -7.998 0.109 1.00 95.44 84 LEU A C 1
ATOM 683 O O . LEU A 1 84 ? 3.755 -7.894 0.860 1.00 95.44 84 LEU A O 1
ATOM 687 N N . ASN A 1 85 ? 2.763 -8.928 -0.854 1.00 90.94 85 ASN A N 1
ATOM 688 C CA . ASN A 1 85 ? 3.958 -9.727 -1.156 1.00 90.94 85 ASN A CA 1
ATOM 689 C C . ASN A 1 85 ? 5.164 -8.808 -1.416 1.00 90.94 85 ASN A C 1
ATOM 691 O O . ASN A 1 85 ? 4.997 -7.801 -2.110 1.00 90.94 85 ASN A O 1
ATOM 695 N N . PRO A 1 86 ? 6.381 -9.160 -0.970 1.00 83.06 86 PRO A N 1
ATOM 696 C CA . PRO A 1 86 ? 7.596 -8.500 -1.432 1.00 83.06 86 PRO A CA 1
ATOM 697 C C . PRO A 1 86 ? 7.639 -8.424 -2.965 1.00 83.06 86 PRO A C 1
ATOM 699 O O . PRO A 1 86 ? 7.336 -9.400 -3.653 1.00 83.06 86 PRO A O 1
ATOM 702 N N . ALA A 1 87 ? 8.045 -7.279 -3.521 1.00 77.19 87 ALA A N 1
ATOM 703 C CA . ALA A 1 87 ? 8.035 -7.065 -4.974 1.00 77.19 87 ALA A CA 1
ATOM 704 C C . ALA A 1 87 ? 8.857 -8.115 -5.746 1.00 77.19 87 ALA A C 1
ATOM 706 O O . ALA A 1 87 ? 8.527 -8.456 -6.880 1.00 77.19 87 ALA A O 1
ATOM 707 N N . CYS A 1 88 ? 9.898 -8.669 -5.118 1.00 67.19 88 CYS A N 1
ATOM 708 C CA . CYS A 1 88 ? 10.735 -9.729 -5.677 1.00 67.19 88 CYS A CA 1
ATOM 709 C C . CYS A 1 88 ? 10.010 -11.079 -5.849 1.00 67.19 88 CYS A C 1
ATOM 711 O O . CYS A 1 88 ? 10.405 -11.869 -6.711 1.00 67.19 88 CYS A O 1
ATOM 713 N N . ASP A 1 89 ? 8.945 -11.338 -5.088 1.00 69.62 89 ASP A N 1
ATOM 714 C CA . ASP A 1 89 ? 8.130 -12.553 -5.208 1.00 69.62 89 ASP A CA 1
ATOM 715 C C . ASP A 1 89 ? 7.151 -12.461 -6.382 1.00 69.62 89 ASP A C 1
ATOM 717 O O . ASP A 1 89 ? 6.828 -13.467 -7.021 1.00 69.62 89 ASP A O 1
ATOM 721 N N . LEU A 1 90 ? 6.753 -11.233 -6.718 1.00 69.38 90 LEU A N 1
ATOM 722 C CA . LEU A 1 90 ? 5.883 -10.892 -7.839 1.00 69.38 90 LEU A CA 1
ATOM 723 C C . LEU A 1 90 ? 6.672 -10.556 -9.118 1.00 69.38 90 LEU A C 1
ATOM 725 O O . LEU A 1 90 ? 6.143 -9.931 -10.033 1.00 69.38 90 LEU A O 1
ATOM 729 N N . VAL A 1 91 ? 7.919 -11.013 -9.256 1.00 64.69 91 VAL A N 1
ATOM 730 C CA . VAL A 1 91 ? 8.630 -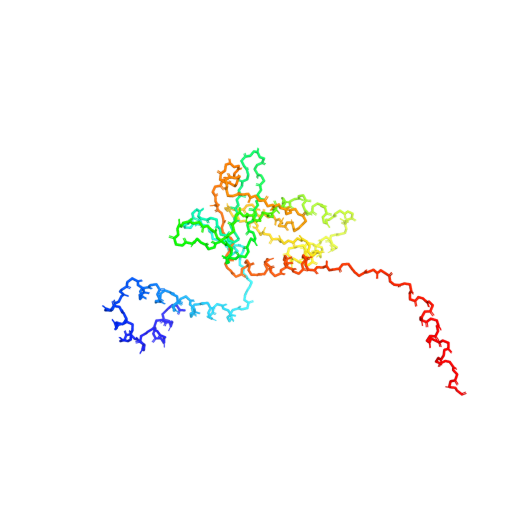10.941 -10.542 1.00 64.69 91 VAL A CA 1
ATOM 731 C C . VAL A 1 91 ? 8.227 -12.114 -11.428 1.00 64.69 91 VAL A C 1
ATOM 733 O O . VAL A 1 91 ? 8.369 -13.278 -11.048 1.00 64.69 91 VAL A O 1
ATOM 736 N N . VAL A 1 92 ? 7.757 -11.794 -12.632 1.00 64.75 92 VAL A N 1
ATOM 737 C CA . VAL A 1 92 ? 7.467 -12.757 -13.696 1.00 64.75 92 VAL A CA 1
ATOM 738 C C . VAL A 1 92 ? 8.789 -13.315 -14.239 1.00 64.75 92 VAL A C 1
ATOM 740 O O . VAL A 1 92 ? 9.640 -12.571 -14.730 1.00 64.75 92 VAL A O 1
ATOM 743 N N . ARG A 1 93 ? 8.992 -14.629 -14.130 1.00 60.53 93 ARG A N 1
ATOM 744 C CA . ARG A 1 93 ? 10.123 -15.359 -14.721 1.00 60.53 93 ARG A CA 1
ATOM 745 C C . ARG A 1 93 ? 10.070 -15.268 -16.253 1.00 60.53 93 ARG A C 1
ATOM 747 O O . ARG A 1 93 ? 9.038 -14.967 -16.842 1.00 60.53 93 ARG A O 1
ATOM 754 N N . LYS A 1 94 ? 11.177 -15.611 -16.928 1.00 55.41 94 LYS A N 1
ATOM 755 C CA . LYS A 1 94 ? 11.270 -15.628 -18.407 1.00 55.41 94 LYS A CA 1
ATOM 756 C C . LYS A 1 94 ? 10.196 -16.490 -19.099 1.00 55.41 94 LYS A C 1
ATOM 758 O O . LYS A 1 94 ? 9.943 -16.284 -20.277 1.00 55.41 94 LYS A O 1
ATOM 763 N N . ASN A 1 95 ? 9.591 -17.438 -18.380 1.00 55.03 95 ASN A N 1
ATOM 764 C CA . ASN A 1 95 ? 8.511 -18.312 -18.847 1.00 55.03 95 ASN A CA 1
ATOM 765 C C . ASN A 1 95 ? 7.092 -17.755 -18.589 1.00 55.03 95 ASN A C 1
ATOM 767 O O . ASN A 1 95 ? 6.127 -18.440 -18.900 1.00 55.03 95 ASN A O 1
ATOM 771 N N . GLY A 1 96 ? 6.945 -16.554 -18.017 1.00 58.41 96 GLY A N 1
ATOM 772 C CA . GLY A 1 96 ? 5.639 -15.943 -17.741 1.00 58.41 96 GLY A CA 1
ATOM 773 C C . GLY A 1 96 ? 5.062 -16.216 -16.344 1.00 58.41 96 GLY A C 1
ATOM 774 O O . GLY A 1 96 ? 4.001 -15.685 -16.022 1.00 58.41 96 GLY A O 1
ATOM 775 N N . GLU A 1 97 ? 5.751 -16.969 -15.476 1.00 59.53 97 GLU A N 1
ATOM 776 C CA . GLU A 1 97 ? 5.255 -17.299 -14.130 1.00 59.53 97 GLU A CA 1
ATOM 777 C C . GLU A 1 97 ? 5.924 -16.486 -13.012 1.00 59.53 97 GLU A C 1
ATOM 779 O O . GLU A 1 97 ? 7.143 -16.349 -12.977 1.00 59.53 97 GLU A O 1
ATOM 784 N N . TYR A 1 98 ? 5.151 -15.979 -12.044 1.00 63.25 98 TYR A N 1
ATOM 785 C CA . TYR A 1 98 ? 5.714 -15.365 -10.830 1.00 63.25 98 TYR A CA 1
ATOM 786 C C . TYR A 1 98 ? 6.544 -16.349 -9.994 1.00 63.25 98 TYR A C 1
ATOM 788 O O . TYR A 1 98 ? 6.237 -17.541 -9.955 1.00 63.25 98 TYR A O 1
ATOM 796 N N . LYS A 1 99 ? 7.556 -15.838 -9.279 1.00 63.44 99 LYS A N 1
ATOM 797 C CA . LYS A 1 99 ? 8.410 -16.634 -8.382 1.00 63.44 99 LYS A CA 1
ATOM 798 C C . LYS A 1 99 ? 7.615 -17.324 -7.263 1.00 63.44 99 LYS A C 1
ATOM 800 O O . LYS A 1 99 ? 7.988 -18.438 -6.904 1.00 63.44 99 LYS A O 1
ATOM 805 N N . THR A 1 100 ? 6.555 -16.685 -6.765 1.00 67.31 100 THR A N 1
ATOM 806 C CA . THR A 1 100 ? 5.610 -17.248 -5.784 1.00 67.31 100 THR A CA 1
ATOM 807 C C . THR A 1 100 ? 4.372 -17.855 -6.454 1.00 67.31 100 THR A C 1
ATOM 809 O O . THR A 1 100 ? 3.894 -17.363 -7.484 1.00 67.31 100 THR A O 1
ATOM 812 N N . ASP A 1 101 ? 3.827 -18.913 -5.862 1.00 75.62 101 ASP A N 1
ATOM 813 C CA . ASP A 1 101 ? 2.506 -19.484 -6.153 1.00 75.62 101 ASP A CA 1
ATOM 814 C C . ASP A 1 101 ? 1.395 -18.855 -5.287 1.00 75.62 101 ASP A C 1
ATOM 816 O O . ASP A 1 101 ? 0.213 -19.019 -5.590 1.00 75.62 101 ASP A O 1
ATOM 820 N N . ARG A 1 102 ? 1.765 -18.089 -4.249 1.00 90.19 102 ARG A N 1
ATOM 821 C CA . ARG A 1 102 ? 0.853 -17.477 -3.272 1.00 90.19 102 ARG A CA 1
ATOM 822 C C . ARG A 1 102 ? 0.884 -15.952 -3.300 1.00 90.19 102 ARG A C 1
ATOM 824 O O . ARG A 1 102 ? 1.943 -15.328 -3.203 1.00 90.19 102 ARG A O 1
ATOM 831 N N . ILE A 1 103 ? -0.303 -15.364 -3.334 1.00 93.38 103 ILE A N 1
ATOM 832 C CA . ILE A 1 103 ? -0.574 -13.935 -3.200 1.00 93.38 103 ILE A CA 1
ATOM 833 C C . ILE A 1 103 ? -1.067 -13.667 -1.777 1.00 93.38 103 ILE A C 1
ATOM 835 O O . ILE A 1 103 ? -2.041 -14.272 -1.332 1.00 93.38 103 ILE A O 1
ATOM 839 N N . MET A 1 104 ? -0.383 -12.782 -1.060 1.00 95.62 104 MET A N 1
ATOM 840 C CA . MET A 1 104 ? -0.727 -12.334 0.284 1.00 95.62 104 MET A CA 1
ATOM 841 C C . MET A 1 104 ? -1.668 -11.138 0.193 1.00 95.62 104 MET A C 1
ATOM 843 O O . MET A 1 104 ? -1.287 -10.075 -0.301 1.00 95.62 104 MET A O 1
ATOM 847 N N . LEU A 1 105 ? -2.885 -11.331 0.689 1.00 97.25 105 LEU A N 1
ATOM 848 C CA . LEU A 1 105 ? -3.960 -10.351 0.703 1.00 97.25 105 LEU A CA 1
ATOM 849 C C . LEU A 1 105 ? -4.165 -9.830 2.119 1.00 97.25 105 LEU A C 1
ATOM 851 O O . LEU A 1 105 ? -4.272 -10.616 3.063 1.00 97.25 105 LEU A O 1
ATOM 855 N N . VAL A 1 106 ? -4.275 -8.514 2.248 1.00 98.06 106 VAL A N 1
ATOM 856 C CA . VAL A 1 106 ? -4.626 -7.836 3.499 1.00 98.06 106 VAL A CA 1
ATOM 857 C C . VAL A 1 106 ? -5.920 -7.071 3.288 1.00 98.06 106 VAL A C 1
ATOM 859 O O . VAL A 1 106 ? -6.001 -6.252 2.374 1.00 98.06 106 VAL A O 1
ATOM 862 N N . GLU A 1 107 ? -6.930 -7.354 4.107 1.00 98.19 107 GLU A N 1
ATOM 863 C CA . GLU A 1 107 ? -8.236 -6.695 4.008 1.00 98.19 107 GLU A CA 1
ATOM 864 C C . GLU A 1 107 ? -8.134 -5.197 4.331 1.00 98.19 107 GLU A C 1
ATOM 866 O O . GLU A 1 107 ? -7.459 -4.793 5.286 1.00 98.19 107 GLU A O 1
ATOM 871 N N . ILE A 1 108 ? -8.828 -4.385 3.534 1.00 98.44 108 ILE A N 1
ATOM 872 C CA . ILE A 1 108 ? -9.029 -2.955 3.759 1.00 98.44 108 ILE A CA 1
ATOM 873 C C . ILE A 1 108 ? -10.384 -2.793 4.445 1.00 98.44 108 ILE A C 1
ATOM 875 O O . ILE A 1 108 ? -11.442 -2.870 3.819 1.00 98.44 108 ILE A O 1
ATOM 879 N N . GLU A 1 109 ? -10.355 -2.577 5.754 1.00 97.62 109 GLU A N 1
ATOM 880 C CA . GLU A 1 109 ? -11.557 -2.321 6.534 1.00 97.62 109 GLU A CA 1
ATOM 881 C C . GLU A 1 109 ? -12.168 -0.966 6.192 1.00 97.62 109 GLU A C 1
ATOM 883 O O . GLU A 1 109 ? -11.466 0.037 6.029 1.00 97.62 109 GLU A O 1
ATOM 888 N N . LYS A 1 110 ? -13.504 -0.932 6.157 1.00 96.81 110 LYS A N 1
ATOM 889 C CA . LYS A 1 110 ? -14.266 0.298 5.939 1.00 96.81 110 LYS A CA 1
ATOM 890 C C . LYS A 1 110 ? -13.943 1.318 7.025 1.00 96.81 110 LYS A C 1
ATOM 892 O O . LYS A 1 110 ? -13.940 1.003 8.219 1.00 96.81 110 LYS A O 1
ATOM 897 N N . ARG A 1 111 ? -13.718 2.556 6.590 1.00 95.88 111 ARG A N 1
ATOM 898 C CA . ARG A 1 111 ? -13.321 3.679 7.442 1.00 95.88 111 ARG A CA 1
ATOM 8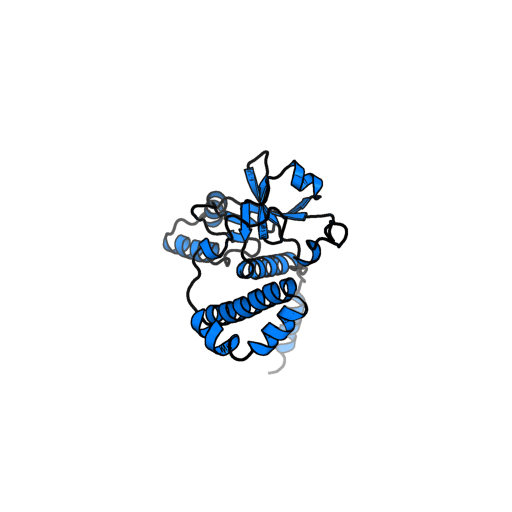99 C C . ARG A 1 111 ? -14.273 3.870 8.621 1.00 95.88 111 ARG A C 1
ATOM 901 O O . ARG A 1 111 ? -13.813 4.036 9.745 1.00 95.88 111 ARG A O 1
ATOM 908 N N . GLU A 1 112 ? -15.575 3.839 8.371 1.00 94.69 112 GLU A N 1
ATOM 909 C CA . GLU A 1 112 ? -16.617 4.116 9.363 1.00 94.69 112 GLU A CA 1
ATOM 910 C C . GLU A 1 112 ? -16.585 3.075 10.486 1.00 94.69 112 GLU A C 1
ATOM 912 O O . GLU A 1 112 ? -16.494 3.439 11.655 1.00 94.69 112 GLU A O 1
ATOM 917 N N . LEU A 1 113 ? -16.526 1.786 10.131 1.00 94.44 113 LEU A N 1
ATOM 918 C CA . LEU A 1 113 ? -16.462 0.686 11.100 1.00 94.44 113 LEU A CA 1
ATOM 919 C C . LEU A 1 113 ? -15.223 0.789 11.996 1.00 94.44 113 LEU A C 1
ATOM 921 O O . LEU A 1 113 ? -15.305 0.596 13.212 1.00 94.44 113 LEU A O 1
ATOM 925 N N . PHE A 1 114 ? -14.076 1.118 11.402 1.00 95.88 114 PHE A N 1
ATOM 926 C CA . PHE A 1 114 ? -12.831 1.259 12.144 1.00 95.88 114 PHE A CA 1
ATOM 927 C C . PHE A 1 114 ? -12.853 2.482 13.073 1.00 95.88 114 PHE A C 1
ATOM 929 O O . PHE A 1 114 ? -12.445 2.388 14.233 1.00 95.88 114 PHE A O 1
ATOM 936 N N . ILE A 1 115 ? -13.348 3.627 12.592 1.00 95.69 115 ILE A N 1
ATOM 937 C CA . ILE A 1 115 ? -13.461 4.858 13.387 1.00 95.69 115 ILE A CA 1
ATOM 938 C C . ILE A 1 115 ? -14.435 4.669 14.550 1.00 95.69 115 ILE A C 1
ATOM 940 O O . ILE A 1 115 ? -14.111 5.072 15.669 1.00 95.69 115 ILE A O 1
ATOM 944 N N . ASP A 1 116 ? -15.586 4.039 14.318 1.00 95.69 116 ASP A N 1
ATOM 945 C CA . ASP A 1 116 ? -16.581 3.775 15.359 1.00 95.69 116 ASP A CA 1
ATOM 946 C C . ASP A 1 116 ? -15.991 2.908 16.474 1.00 95.69 116 ASP A C 1
ATOM 948 O O . ASP A 1 116 ? -16.127 3.228 17.659 1.00 95.69 116 ASP A O 1
ATOM 952 N N . ALA A 1 117 ? -15.242 1.863 16.110 1.00 94.81 117 ALA A N 1
ATOM 953 C CA . ALA A 1 117 ? -14.513 1.044 17.072 1.00 94.81 117 ALA A CA 1
ATOM 954 C C . ALA A 1 117 ? -13.421 1.842 17.810 1.00 94.81 117 ALA A C 1
ATOM 956 O O . ALA A 1 117 ? -13.293 1.736 19.031 1.00 94.81 117 ALA A O 1
ATOM 957 N N . ALA A 1 118 ? -12.653 2.675 17.102 1.00 94.50 118 ALA A N 1
ATOM 958 C CA . ALA A 1 118 ? -11.568 3.465 17.684 1.00 94.50 118 ALA A CA 1
ATOM 959 C C . ALA A 1 118 ? -12.061 4.590 18.608 1.00 94.50 118 ALA A C 1
ATOM 961 O O . ALA A 1 118 ? -11.327 5.015 19.504 1.00 94.50 118 ALA A O 1
ATOM 962 N N . LEU A 1 119 ? -13.276 5.095 18.395 1.00 96.44 119 LEU A N 1
ATOM 963 C CA . LEU A 1 119 ? -13.906 6.135 19.210 1.00 96.44 119 LEU A CA 1
ATOM 964 C C . LEU A 1 119 ? -14.875 5.582 20.255 1.00 96.44 119 LEU A C 1
ATOM 966 O O . LEU A 1 119 ? -15.458 6.376 21.004 1.00 96.44 119 LEU A O 1
ATOM 970 N N . LYS A 1 120 ? -15.020 4.254 20.332 1.00 93.88 120 LYS A N 1
ATOM 971 C CA . LYS A 1 120 ? -15.845 3.584 21.332 1.00 93.88 120 LYS A CA 1
ATOM 972 C C . LYS A 1 120 ? -15.494 4.110 22.728 1.00 93.88 120 LYS A C 1
ATOM 974 O O . LYS A 1 120 ? -14.324 4.265 23.076 1.00 93.88 120 LYS A O 1
ATOM 979 N N . ASP A 1 121 ? -16.530 4.464 23.484 1.00 93.25 121 ASP A N 1
ATOM 980 C CA . ASP A 1 121 ? -16.456 4.983 24.858 1.00 93.25 121 ASP A CA 1
ATOM 981 C C . ASP A 1 121 ? -15.800 6.372 25.023 1.00 93.25 121 ASP A C 1
ATOM 983 O O . ASP A 1 121 ? -15.669 6.886 26.137 1.00 93.25 121 ASP A O 1
ATOM 987 N N . ILE A 1 122 ? -15.444 7.056 23.929 1.00 93.88 122 ILE A N 1
ATOM 988 C CA . ILE A 1 122 ? -14.953 8.437 23.973 1.00 93.88 122 ILE A CA 1
ATOM 989 C C . ILE A 1 122 ? -16.111 9.395 23.708 1.00 93.88 122 ILE A C 1
ATOM 991 O O . ILE A 1 122 ? -16.585 9.529 22.586 1.00 93.88 122 ILE A O 1
ATOM 995 N N . THR A 1 123 ? -16.527 10.156 24.716 1.00 92.62 123 THR A N 1
ATOM 996 C CA . THR A 1 123 ? -17.564 11.197 24.566 1.00 92.62 123 THR A CA 1
ATOM 997 C C . THR A 1 123 ? -16.969 12.599 24.407 1.00 92.62 123 THR A C 1
ATOM 999 O O . THR A 1 123 ? -17.494 13.431 23.668 1.00 92.62 123 THR A O 1
ATOM 1002 N N . ASN A 1 124 ? -15.822 12.858 25.039 1.00 96.50 124 ASN A N 1
ATOM 1003 C CA . ASN A 1 124 ? -15.178 14.170 25.055 1.00 96.50 124 ASN A CA 1
ATOM 1004 C C . ASN A 1 124 ? -14.590 14.566 23.683 1.00 96.50 124 ASN A C 1
ATOM 1006 O O . ASN A 1 124 ? -13.726 13.877 23.140 1.00 96.50 124 ASN A O 1
ATOM 1010 N N . LYS A 1 125 ? -14.977 15.743 23.169 1.00 95.81 125 LYS A N 1
ATOM 1011 C CA . LYS A 1 125 ? -14.563 16.266 21.851 1.00 95.81 125 LYS A CA 1
ATOM 1012 C C . LYS A 1 125 ? -13.043 16.399 21.676 1.00 95.81 125 LYS A C 1
ATOM 1014 O O . LYS A 1 125 ? -12.525 16.067 20.612 1.00 95.81 125 LYS A O 1
ATOM 1019 N N . LYS A 1 126 ? -12.315 16.857 22.702 1.00 96.31 126 LYS A N 1
ATOM 1020 C CA . LYS A 1 126 ? -10.847 16.996 22.648 1.00 96.31 126 LYS A CA 1
ATOM 1021 C C . LYS A 1 126 ? -10.179 15.624 22.562 1.00 96.31 126 LYS A C 1
ATOM 1023 O O . LYS A 1 126 ? -9.309 15.428 21.718 1.00 96.31 126 LYS A O 1
ATOM 1028 N N . LYS A 1 127 ? -10.636 14.660 23.371 1.00 95.94 127 LYS A N 1
ATOM 1029 C CA . LYS A 1 127 ? -10.148 13.271 23.317 1.00 95.94 127 LYS A CA 1
ATOM 1030 C C . LYS A 1 127 ? -10.449 12.613 21.966 1.00 95.94 127 LYS A C 1
ATOM 1032 O O . LYS A 1 127 ? -9.553 11.990 21.410 1.00 95.94 127 LYS A O 1
ATOM 1037 N N . LYS A 1 128 ? -11.648 12.822 21.398 1.00 96.56 128 LYS A N 1
ATOM 1038 C CA . LYS A 1 128 ? -11.992 12.348 20.042 1.00 96.56 128 LYS A CA 1
ATOM 1039 C C . LYS A 1 128 ? -11.029 12.899 18.991 1.00 96.56 128 LYS A C 1
ATOM 1041 O O . LYS A 1 128 ? -10.488 12.132 18.205 1.00 96.56 128 LYS A O 1
ATOM 1046 N N . LYS A 1 129 ? -10.776 14.215 19.002 1.00 97.25 129 LYS A N 1
ATOM 1047 C CA . LYS A 1 129 ? -9.855 14.854 18.048 1.00 97.25 129 LYS A CA 1
ATOM 1048 C C . LYS A 1 129 ? -8.443 14.272 18.146 1.00 97.25 129 LYS A C 1
ATOM 1050 O O . LYS A 1 129 ? -7.845 13.995 17.115 1.00 97.25 129 LYS A O 1
ATOM 1055 N N . ASN A 1 130 ? -7.928 14.071 19.359 1.00 96.94 130 ASN A N 1
ATOM 1056 C CA . ASN A 1 130 ? -6.607 13.468 19.554 1.00 96.94 130 ASN A CA 1
ATOM 1057 C C . ASN A 1 130 ? -6.573 12.018 19.058 1.00 96.94 130 ASN A C 1
ATOM 1059 O O . ASN A 1 130 ? -5.700 11.678 18.273 1.00 96.94 130 ASN A O 1
ATOM 1063 N N . ARG A 1 131 ? -7.580 11.206 19.403 1.00 96.75 131 ARG A N 1
ATOM 1064 C CA . ARG A 1 131 ? -7.682 9.827 18.912 1.00 96.75 131 ARG A CA 1
ATOM 1065 C C . ARG A 1 131 ? -7.714 9.760 17.385 1.00 96.75 131 ARG A C 1
ATOM 1067 O O . ARG A 1 131 ? -7.047 8.913 16.813 1.00 96.75 131 ARG A O 1
ATOM 1074 N N . LEU A 1 132 ? -8.451 10.652 16.722 1.00 97.19 132 LEU A N 1
ATOM 1075 C CA . LEU A 1 132 ? -8.488 10.704 15.257 1.00 97.19 132 LEU A CA 1
ATOM 1076 C C . LEU A 1 132 ? -7.142 11.111 14.647 1.00 97.19 132 LEU A C 1
ATOM 1078 O O . LEU A 1 132 ? -6.776 10.571 13.609 1.00 97.19 132 LEU A O 1
ATOM 1082 N N . LYS A 1 133 ? -6.388 12.012 15.293 1.00 96.69 133 LYS A N 1
ATOM 1083 C CA . LYS A 1 133 ? -5.009 12.312 14.875 1.00 96.69 133 LYS A CA 1
ATOM 1084 C C . LYS A 1 133 ? -4.123 11.073 14.957 1.00 96.69 133 LYS A C 1
ATOM 1086 O O . LYS A 1 133 ? -3.369 10.829 14.027 1.00 96.69 133 LYS A O 1
ATOM 1091 N N . ASP A 1 134 ? -4.253 10.276 16.015 1.00 96.62 134 ASP A N 1
ATOM 1092 C CA . ASP A 1 134 ? -3.493 9.030 16.139 1.00 96.62 134 ASP A CA 1
ATOM 1093 C C . ASP A 1 134 ? -3.936 8.002 15.087 1.00 96.62 134 ASP A C 1
ATOM 1095 O O . ASP A 1 134 ? -3.106 7.315 14.504 1.00 96.62 134 ASP A O 1
ATOM 1099 N N . VAL A 1 135 ? -5.240 7.901 14.814 1.00 96.69 135 VAL A N 1
ATOM 1100 C CA . VAL A 1 135 ? -5.804 6.968 13.824 1.00 96.69 135 VAL A CA 1
ATOM 1101 C C . VAL A 1 135 ? -5.320 7.296 12.411 1.00 96.69 135 VAL A C 1
ATOM 1103 O O . VAL A 1 135 ? -4.762 6.425 11.750 1.00 96.69 135 VAL A O 1
ATOM 1106 N N . PHE A 1 136 ? -5.488 8.540 11.957 1.00 96.00 136 PHE A N 1
ATOM 1107 C CA . PHE A 1 136 ? -5.091 8.953 10.607 1.00 96.00 136 PHE A CA 1
ATOM 1108 C C . PHE A 1 136 ? -3.586 9.209 10.478 1.00 96.00 136 PHE A C 1
ATOM 1110 O O . PHE A 1 136 ? -3.027 9.070 9.400 1.00 96.00 136 PHE A O 1
ATOM 1117 N N . GLY A 1 137 ? -2.901 9.510 11.581 1.00 93.94 137 GLY A N 1
ATOM 1118 C CA . GLY A 1 137 ? -1.441 9.555 11.645 1.00 93.94 137 GLY A CA 1
ATOM 1119 C C . GLY A 1 137 ? -0.795 8.177 11.777 1.00 93.94 137 GLY A C 1
ATOM 1120 O O . GLY A 1 137 ? 0.408 8.099 11.996 1.00 93.94 137 GLY A O 1
ATOM 1121 N N . ASN A 1 138 ? -1.574 7.091 11.692 1.00 94.94 138 ASN A N 1
ATOM 1122 C CA . ASN A 1 138 ? -1.082 5.721 11.785 1.00 94.94 138 ASN A CA 1
ATOM 1123 C C . ASN A 1 138 ? -0.355 5.389 13.113 1.00 94.94 138 ASN A C 1
ATOM 1125 O O . ASN A 1 138 ? 0.438 4.453 13.187 1.00 94.94 138 ASN A O 1
ATOM 1129 N N . ASN A 1 139 ? -0.672 6.098 14.195 1.00 94.50 139 ASN A N 1
ATOM 1130 C CA . ASN A 1 139 ? -0.081 5.942 15.530 1.00 94.50 139 ASN A CA 1
ATOM 1131 C C . ASN A 1 139 ? -1.036 5.302 16.554 1.00 94.50 139 ASN A C 1
ATOM 1133 O O . ASN A 1 139 ? -0.650 5.058 17.693 1.00 94.50 139 ASN A O 1
ATOM 1137 N N . TYR A 1 140 ? -2.284 5.016 16.170 1.00 94.56 140 TYR A N 1
ATOM 1138 C CA . TYR A 1 140 ? -3.293 4.466 17.082 1.00 94.56 140 TYR A CA 1
ATOM 1139 C C . TYR A 1 140 ? -3.000 3.026 17.525 1.00 94.56 140 TYR A C 1
ATOM 1141 O O . TYR A 1 140 ? -3.146 2.687 18.698 1.00 94.56 140 TYR A O 1
ATOM 1149 N N . ASN A 1 141 ? -2.615 2.158 16.592 1.00 94.00 141 ASN A N 1
ATOM 1150 C CA . ASN A 1 141 ? -2.203 0.791 16.880 1.00 94.00 141 ASN A CA 1
ATOM 1151 C C . ASN A 1 141 ? -1.244 0.297 15.787 1.00 94.00 141 ASN A C 1
ATOM 1153 O O . ASN A 1 141 ? -1.145 0.889 14.713 1.00 94.00 141 ASN A O 1
ATOM 1157 N N . ALA A 1 142 ? -0.549 -0.805 16.060 1.00 93.88 142 ALA A N 1
ATOM 1158 C CA . ALA A 1 142 ? 0.451 -1.345 15.141 1.00 93.88 142 ALA A CA 1
ATOM 1159 C C . ALA A 1 142 ? -0.113 -2.273 14.057 1.00 93.88 142 ALA A C 1
ATOM 1161 O O . ALA A 1 142 ? 0.599 -2.581 13.110 1.00 93.88 142 ALA A O 1
ATOM 1162 N N . TYR A 1 143 ? -1.350 -2.756 14.203 1.00 95.00 143 TYR A N 1
ATOM 1163 C CA . TYR A 1 143 ? -1.938 -3.705 13.257 1.00 95.00 143 TYR A CA 1
ATOM 1164 C C . TYR A 1 143 ? -2.706 -3.019 12.124 1.00 95.00 143 TYR A C 1
ATOM 1166 O O . TYR A 1 143 ? -3.175 -3.711 11.228 1.00 95.00 143 TYR A O 1
ATOM 1174 N N . SER A 1 144 ? -2.887 -1.696 12.165 1.00 96.56 144 SER A N 1
ATOM 1175 C CA . SER A 1 144 ? -3.616 -0.951 11.140 1.00 96.56 144 SER A CA 1
ATOM 1176 C C . SER A 1 144 ? -2.743 0.050 10.392 1.00 96.56 144 SER A C 1
ATOM 1178 O O . SER A 1 144 ? -1.837 0.656 10.974 1.00 96.56 144 SER A O 1
ATOM 1180 N N . HIS A 1 145 ? -3.079 0.286 9.126 1.00 97.88 145 HIS A N 1
ATOM 1181 C CA . HIS A 1 145 ? -2.545 1.386 8.327 1.00 97.88 145 HIS A CA 1
ATOM 1182 C C . HIS A 1 145 ? -3.664 2.047 7.514 1.00 97.88 145 HIS A C 1
ATOM 1184 O O . HIS A 1 145 ? -4.402 1.377 6.796 1.00 97.88 145 HIS A O 1
ATOM 1190 N N . TRP A 1 146 ? -3.804 3.357 7.651 1.00 98.00 146 TRP A N 1
ATOM 1191 C CA . TRP A 1 146 ? -4.809 4.184 7.007 1.00 98.00 146 TRP A CA 1
ATOM 1192 C C . TRP A 1 146 ? -4.495 4.407 5.531 1.00 98.00 146 TRP A C 1
ATOM 1194 O O . TRP A 1 146 ? -3.377 4.750 5.162 1.00 98.00 146 TRP A O 1
ATOM 1204 N N . LEU A 1 147 ? -5.523 4.254 4.709 1.00 97.88 147 LEU A N 1
ATOM 1205 C CA . LEU A 1 147 ? -5.551 4.593 3.300 1.00 97.88 147 LEU A CA 1
ATOM 1206 C C . LEU A 1 147 ? -6.600 5.706 3.114 1.00 97.88 147 LEU A C 1
ATOM 1208 O O . LEU A 1 147 ? -7.778 5.476 3.414 1.00 97.88 147 LEU A O 1
ATOM 1212 N N . PRO A 1 148 ? -6.216 6.921 2.690 1.00 97.00 148 PRO A N 1
ATOM 1213 C CA . PRO A 1 148 ? -7.146 8.032 2.577 1.00 97.00 148 PRO A CA 1
ATOM 1214 C C . PRO A 1 148 ? -8.200 7.843 1.482 1.00 97.00 148 PRO A C 1
ATOM 1216 O O . PRO A 1 148 ? -8.006 7.170 0.476 1.00 97.00 148 PRO A O 1
ATOM 1219 N N . HIS A 1 149 ? -9.339 8.496 1.689 1.00 96.81 149 HIS A N 1
ATOM 1220 C CA . HIS A 1 149 ? -10.391 8.594 0.686 1.00 96.81 149 HIS A CA 1
ATOM 1221 C C . HIS A 1 149 ? -10.001 9.607 -0.399 1.00 96.81 149 HIS A C 1
ATOM 1223 O O . HIS A 1 149 ? -9.486 10.681 -0.086 1.00 96.81 149 HIS A O 1
ATOM 1229 N N . THR A 1 150 ? -10.326 9.299 -1.651 1.00 97.31 150 THR A N 1
ATOM 1230 C CA . THR A 1 150 ? -10.223 10.186 -2.817 1.00 97.31 150 THR A CA 1
ATOM 1231 C C . THR A 1 150 ? -11.457 10.011 -3.706 1.00 97.31 150 THR A C 1
ATOM 1233 O O . THR A 1 150 ? -12.252 9.093 -3.520 1.00 97.31 150 THR A O 1
ATOM 1236 N N . LYS A 1 151 ? -11.611 10.851 -4.738 1.00 96.62 151 LYS A N 1
ATOM 1237 C CA . LYS A 1 151 ? -12.751 10.755 -5.675 1.00 96.62 151 LYS A CA 1
ATOM 1238 C C . LYS A 1 151 ? -12.875 9.403 -6.387 1.00 96.62 151 LYS A C 1
ATOM 1240 O O . LYS A 1 151 ? -13.954 9.078 -6.869 1.00 96.62 151 LYS A O 1
ATOM 1245 N N . PHE A 1 152 ? -11.776 8.666 -6.516 1.00 95.31 152 PHE A N 1
ATOM 1246 C CA . PHE A 1 152 ? -11.709 7.406 -7.255 1.00 95.31 152 PHE A CA 1
ATOM 1247 C C . PHE A 1 152 ? -11.476 6.190 -6.349 1.00 95.31 152 PHE A C 1
ATOM 1249 O O . PHE A 1 152 ? -11.421 5.065 -6.843 1.00 95.31 152 PHE A O 1
ATOM 1256 N N . PHE A 1 153 ? -11.320 6.399 -5.039 1.00 96.88 153 PHE A N 1
ATOM 1257 C CA . PHE A 1 153 ? -11.063 5.327 -4.089 1.00 96.88 153 PHE A CA 1
ATOM 1258 C C . PHE A 1 153 ? -11.614 5.666 -2.707 1.00 96.88 153 PHE A C 1
ATOM 1260 O O . PHE A 1 153 ? -11.247 6.676 -2.113 1.00 96.88 153 PHE A O 1
ATOM 1267 N N . GLU A 1 154 ? -12.449 4.785 -2.156 1.00 95.06 154 GLU A N 1
ATOM 1268 C CA . GLU A 1 154 ? -13.115 5.039 -0.875 1.00 95.06 154 GLU A CA 1
ATOM 1269 C C . GLU A 1 154 ? -12.157 5.120 0.325 1.00 95.06 154 GLU A C 1
ATOM 1271 O O . GLU A 1 154 ? -12.494 5.722 1.348 1.00 95.06 154 GLU A O 1
ATOM 1276 N N . GLY A 1 155 ? -10.950 4.565 0.201 1.00 96.62 155 GLY A N 1
ATOM 1277 C CA . GLY A 1 155 ? -10.006 4.474 1.307 1.00 96.62 155 GLY A CA 1
ATOM 1278 C C . GLY A 1 155 ? -10.420 3.419 2.336 1.00 96.62 155 GLY A C 1
ATOM 1279 O O . GLY A 1 155 ? -11.255 2.551 2.083 1.00 96.62 155 GLY A O 1
ATOM 1280 N N . GLY A 1 156 ? -9.812 3.480 3.517 1.00 98.00 156 GLY A N 1
ATOM 1281 C CA . GLY A 1 156 ? -10.082 2.557 4.617 1.00 98.00 156 GLY A CA 1
ATOM 1282 C C . GLY A 1 156 ? -8.855 2.312 5.482 1.00 98.00 156 GLY A C 1
ATOM 1283 O O . GLY A 1 156 ? -7.969 3.161 5.578 1.00 98.00 156 GLY A O 1
ATOM 1284 N N . PHE A 1 157 ? -8.801 1.150 6.124 1.00 98.44 157 PHE A N 1
ATOM 1285 C CA . PHE A 1 157 ? -7.670 0.744 6.952 1.00 98.44 157 PHE A CA 1
ATOM 1286 C C . PHE A 1 157 ? -7.225 -0.665 6.588 1.00 98.44 157 PHE A C 1
ATOM 1288 O O . PHE A 1 157 ? -7.968 -1.622 6.785 1.00 98.44 157 PHE A O 1
ATOM 1295 N N . LEU A 1 158 ? -5.990 -0.811 6.117 1.00 98.25 158 LEU A N 1
ATOM 1296 C CA . LEU A 1 158 ? -5.343 -2.117 6.047 1.00 98.25 158 LEU A CA 1
ATOM 1297 C C . LEU A 1 158 ? -5.285 -2.698 7.453 1.00 98.25 158 LEU A C 1
ATOM 1299 O O . LEU A 1 158 ? -4.703 -2.071 8.336 1.00 98.25 158 LEU A O 1
ATOM 1303 N N . ASN A 1 159 ? -5.865 -3.877 7.663 1.00 97.56 159 ASN A N 1
ATOM 1304 C CA . ASN A 1 159 ? -5.778 -4.576 8.941 1.00 97.56 159 ASN A CA 1
ATOM 1305 C C . ASN A 1 159 ? -4.857 -5.793 8.814 1.00 97.56 159 ASN A C 1
ATOM 1307 O O . ASN A 1 159 ? -5.246 -6.843 8.308 1.00 97.56 159 ASN A O 1
ATOM 1311 N N . PHE A 1 160 ? -3.650 -5.681 9.361 1.00 97.06 160 PHE A N 1
ATOM 1312 C CA . PHE A 1 160 ? -2.626 -6.727 9.385 1.00 97.06 160 PHE A CA 1
ATOM 1313 C C . PHE A 1 160 ? -3.016 -7.963 10.214 1.00 97.06 160 PHE A C 1
ATOM 1315 O O . PHE A 1 160 ? -2.300 -8.956 10.199 1.00 97.06 160 PHE A O 1
ATOM 1322 N N . ARG A 1 161 ? -4.148 -7.956 10.929 1.00 95.25 161 ARG A N 1
ATOM 1323 C CA . ARG A 1 161 ? -4.730 -9.179 11.521 1.00 95.25 161 ARG A CA 1
ATOM 1324 C C . ARG A 1 161 ? -5.570 -9.973 10.524 1.00 95.25 161 ARG A C 1
ATOM 1326 O O . ARG A 1 161 ? -5.800 -11.157 10.735 1.00 95.25 161 ARG A O 1
ATOM 1333 N N . LYS A 1 162 ? -6.051 -9.329 9.461 1.00 96.56 162 LYS A N 1
ATOM 1334 C CA . LYS A 1 162 ? -6.932 -9.907 8.441 1.00 96.56 162 LYS A CA 1
ATOM 1335 C C . LYS A 1 162 ? -6.143 -10.248 7.184 1.00 96.56 162 LYS A C 1
ATOM 1337 O O . LYS A 1 162 ? -6.387 -9.728 6.095 1.00 96.56 162 LYS A O 1
ATOM 1342 N N . ILE A 1 163 ? -5.151 -11.109 7.376 1.00 95.75 163 ILE A N 1
ATOM 1343 C CA . ILE A 1 163 ? -4.283 -11.591 6.308 1.00 95.75 163 ILE A CA 1
ATOM 1344 C C . ILE A 1 163 ? -4.815 -12.923 5.811 1.00 95.75 163 ILE A C 1
ATOM 1346 O O . ILE A 1 163 ? -5.198 -13.793 6.591 1.00 95.75 163 ILE A O 1
ATOM 1350 N N . SER A 1 164 ? -4.792 -13.099 4.499 1.00 95.69 164 SER A N 1
ATOM 1351 C CA . SER A 1 164 ? -5.005 -14.394 3.870 1.00 95.69 164 SER A CA 1
ATOM 1352 C C . SER A 1 164 ? -4.008 -14.594 2.738 1.00 95.69 164 SER A C 1
ATOM 1354 O O . SER A 1 164 ? -3.402 -13.644 2.242 1.00 95.69 164 SER A O 1
ATOM 1356 N N . THR A 1 165 ? -3.816 -15.844 2.330 1.00 95.06 165 THR A N 1
ATOM 1357 C CA . THR A 1 165 ? -3.048 -16.160 1.126 1.00 95.06 165 THR A CA 1
ATOM 1358 C C . THR A 1 165 ? -3.931 -16.906 0.143 1.00 95.06 165 THR A C 1
ATOM 1360 O O . THR A 1 165 ? -4.749 -17.737 0.537 1.00 95.06 165 THR A O 1
ATOM 1363 N N . ARG A 1 166 ? -3.781 -16.590 -1.141 1.00 95.00 166 ARG A N 1
ATOM 1364 C CA . ARG A 1 166 ? -4.530 -17.195 -2.244 1.00 95.00 166 ARG A CA 1
ATOM 1365 C C . ARG A 1 166 ? -3.584 -17.577 -3.365 1.00 95.00 166 ARG A C 1
ATOM 1367 O O . ARG A 1 166 ? -2.557 -16.934 -3.565 1.00 95.00 166 ARG A O 1
ATOM 1374 N N . THR A 1 167 ? -3.913 -18.630 -4.087 1.00 92.31 167 THR A N 1
ATOM 1375 C CA . THR A 1 167 ? -3.279 -18.956 -5.365 1.00 92.31 167 THR A CA 1
ATOM 1376 C C . THR A 1 167 ? -3.645 -17.913 -6.420 1.00 92.31 167 THR A C 1
ATOM 1378 O O . THR A 1 167 ? -4.585 -17.130 -6.259 1.00 92.31 167 THR A O 1
ATOM 1381 N N . LYS A 1 168 ? -2.908 -17.891 -7.530 1.00 86.44 168 LYS A N 1
ATOM 1382 C CA . LYS A 1 168 ? -3.180 -16.961 -8.637 1.00 86.44 168 LYS A CA 1
ATOM 1383 C C . LYS A 1 168 ? -4.540 -17.235 -9.265 1.00 86.44 168 LYS A C 1
ATOM 1385 O O . LYS A 1 168 ? -5.236 -16.302 -9.646 1.00 86.44 168 LYS A O 1
ATOM 1390 N N . GLU A 1 169 ? -4.902 -18.503 -9.377 1.00 89.62 169 GLU A N 1
ATOM 1391 C CA . GLU A 1 169 ? -6.148 -18.980 -9.963 1.00 89.62 169 GLU A CA 1
ATOM 1392 C C . GLU A 1 169 ? -7.340 -18.579 -9.088 1.00 89.62 169 GLU A C 1
ATOM 1394 O O . GLU A 1 169 ? -8.340 -18.086 -9.610 1.00 89.62 169 GLU A O 1
ATOM 1399 N N . GLU A 1 170 ? -7.213 -18.686 -7.761 1.00 94.50 170 GLU A N 1
ATOM 1400 C CA . GLU A 1 170 ? -8.206 -18.156 -6.816 1.00 94.50 170 GLU A CA 1
ATOM 1401 C C . GLU A 1 170 ? -8.355 -16.636 -6.952 1.00 94.50 170 GLU A C 1
ATOM 1403 O O . GLU A 1 170 ? -9.477 -16.139 -7.013 1.00 94.50 170 GLU A O 1
ATOM 1408 N N . VAL A 1 171 ? -7.249 -15.886 -7.054 1.00 94.44 171 VAL A N 1
ATOM 1409 C CA . VAL A 1 171 ? -7.329 -14.427 -7.239 1.00 94.44 171 VAL A CA 1
ATOM 1410 C C . VAL A 1 171 ? -8.014 -14.082 -8.563 1.00 94.44 171 VAL A C 1
ATOM 1412 O O . VAL A 1 171 ? -8.947 -13.289 -8.582 1.00 94.44 171 VAL A O 1
ATOM 1415 N N . LYS A 1 172 ? -7.609 -14.718 -9.665 1.00 91.81 172 LYS A N 1
ATOM 1416 C CA . LYS A 1 172 ? -8.182 -14.476 -10.999 1.00 91.81 172 LYS A CA 1
ATOM 1417 C C . LYS A 1 172 ? -9.669 -14.822 -11.099 1.00 91.81 172 LYS A C 1
ATOM 1419 O O . LYS A 1 172 ? -10.352 -14.244 -11.936 1.00 91.81 172 LYS A O 1
ATOM 1424 N N . SER A 1 173 ? -10.144 -15.794 -10.322 1.00 95.00 173 SER A N 1
ATOM 1425 C CA . SER A 1 173 ? -11.531 -16.272 -10.383 1.00 95.00 173 SER A CA 1
ATOM 1426 C C . SER A 1 173 ? -12.471 -15.544 -9.425 1.00 95.00 173 SER A C 1
ATOM 1428 O O . SER A 1 173 ? -13.645 -15.390 -9.749 1.00 95.00 173 SER A O 1
ATOM 1430 N N . ALA A 1 174 ? -11.980 -15.098 -8.266 1.00 96.81 174 ALA A N 1
ATOM 1431 C CA . ALA A 1 174 ? -12.814 -14.508 -7.218 1.00 96.81 174 ALA A CA 1
ATOM 1432 C C . ALA A 1 174 ? -12.666 -12.984 -7.072 1.00 96.81 174 ALA A C 1
ATOM 1434 O O . ALA A 1 174 ? -13.415 -12.383 -6.300 1.00 96.81 174 ALA A O 1
ATOM 1435 N N . TYR A 1 175 ? -11.713 -12.356 -7.767 1.00 96.81 175 TYR A N 1
ATOM 1436 C CA . TYR A 1 175 ? -11.407 -10.935 -7.614 1.00 96.81 175 TYR A CA 1
ATOM 1437 C C . TYR A 1 175 ? -11.338 -10.218 -8.960 1.00 96.81 175 TYR A C 1
ATOM 1439 O O . TYR A 1 175 ? -10.907 -10.771 -9.974 1.00 96.81 175 TYR A O 1
ATOM 1447 N N . LYS A 1 176 ? -11.710 -8.940 -8.939 1.00 95.75 176 LYS A N 1
ATOM 1448 C CA . LYS A 1 176 ? -11.524 -8.017 -10.058 1.00 95.75 176 LYS A CA 1
ATOM 1449 C C . LYS A 1 176 ? -10.046 -7.715 -10.282 1.00 95.75 176 LYS A C 1
ATOM 1451 O O . LYS A 1 176 ? -9.230 -7.794 -9.362 1.00 95.75 176 LYS A O 1
ATOM 1456 N N . GLN A 1 177 ? -9.727 -7.289 -11.505 1.00 93.19 177 GLN A N 1
ATOM 1457 C CA . GLN A 1 177 ? -8.406 -6.745 -11.818 1.00 93.19 177 GLN A CA 1
ATOM 1458 C C . GLN A 1 177 ? -8.089 -5.528 -10.929 1.00 93.19 177 GLN A C 1
ATOM 1460 O O . GLN A 1 177 ? -9.015 -4.826 -10.502 1.00 93.19 177 GLN A O 1
ATOM 1465 N N . PRO A 1 178 ? -6.801 -5.264 -10.639 1.00 93.81 178 PRO A N 1
ATOM 1466 C CA . PRO A 1 178 ? -6.403 -4.106 -9.853 1.00 93.81 178 PRO A CA 1
ATOM 1467 C C . PRO A 1 178 ? -6.956 -2.807 -10.435 1.00 93.81 178 PRO A C 1
ATOM 1469 O O . PRO A 1 178 ? -6.723 -2.492 -11.598 1.00 93.81 178 PRO A O 1
ATOM 1472 N N . HIS A 1 179 ? -7.662 -2.035 -9.611 1.00 92.69 179 HIS A N 1
ATOM 1473 C CA . HIS A 1 179 ? -8.207 -0.731 -10.007 1.00 92.69 179 HIS A CA 1
ATOM 1474 C C . HIS A 1 179 ? -7.424 0.430 -9.393 1.00 92.69 179 HIS A C 1
ATOM 1476 O O . HIS A 1 179 ? -7.509 1.544 -9.893 1.00 92.69 179 HIS A O 1
ATOM 1482 N N . ILE A 1 180 ? -6.638 0.171 -8.344 1.00 96.50 180 ILE A N 1
ATOM 1483 C CA . ILE A 1 180 ? -5.751 1.131 -7.684 1.00 96.50 180 ILE A CA 1
ATOM 1484 C C . ILE A 1 180 ? -4.403 0.462 -7.457 1.00 96.50 180 ILE A C 1
ATOM 1486 O O . ILE A 1 180 ? -4.325 -0.719 -7.111 1.00 96.50 180 ILE A O 1
ATOM 1490 N N . GLN A 1 181 ? -3.334 1.234 -7.612 1.00 96.94 181 GLN A N 1
ATOM 1491 C CA . GLN A 1 181 ? -1.996 0.835 -7.207 1.00 96.94 181 GLN A CA 1
ATOM 1492 C C . GLN A 1 181 ? -1.475 1.841 -6.182 1.00 96.94 181 GLN A C 1
ATOM 1494 O O . GLN A 1 181 ? -1.356 3.018 -6.495 1.00 96.94 181 GLN A O 1
ATOM 1499 N N . ILE A 1 182 ? -1.136 1.391 -4.976 1.00 97.12 182 ILE A N 1
ATOM 1500 C CA . ILE A 1 182 ? -0.465 2.245 -3.989 1.00 97.12 182 ILE A CA 1
ATOM 1501 C C . ILE A 1 182 ? 0.914 2.623 -4.540 1.00 97.12 182 ILE A C 1
ATOM 1503 O O . ILE A 1 182 ? 1.637 1.761 -5.060 1.00 97.12 182 ILE A O 1
ATOM 1507 N N . SER A 1 183 ? 1.259 3.906 -4.480 1.00 94.50 183 SER A N 1
ATOM 1508 C CA . SER A 1 183 ? 2.489 4.425 -5.068 1.00 94.50 183 SER A CA 1
ATOM 1509 C C . SER A 1 183 ? 3.741 3.905 -4.330 1.00 94.50 183 SER A C 1
ATOM 1511 O O . SER A 1 183 ? 3.681 3.531 -3.151 1.00 94.50 183 SER A O 1
ATOM 1513 N N . PRO A 1 184 ? 4.894 3.813 -5.025 1.00 89.81 184 PRO A N 1
ATOM 1514 C CA . PRO A 1 184 ? 6.099 3.181 -4.485 1.00 89.81 184 PRO A CA 1
ATOM 1515 C C . PRO A 1 184 ? 6.651 3.793 -3.195 1.00 89.81 184 PRO A C 1
ATOM 1517 O O . PRO A 1 184 ? 7.330 3.091 -2.446 1.00 89.81 184 PRO A O 1
ATOM 1520 N N . ASP A 1 185 ? 6.394 5.068 -2.924 1.00 88.12 185 ASP A N 1
ATOM 1521 C CA . ASP A 1 185 ? 6.935 5.721 -1.730 1.00 88.12 185 ASP A CA 1
ATOM 1522 C C . ASP A 1 185 ? 6.125 5.385 -0.479 1.00 88.12 185 ASP A C 1
ATOM 1524 O O . ASP A 1 185 ? 6.697 5.112 0.575 1.00 88.12 185 ASP A O 1
ATOM 1528 N N . PHE A 1 186 ? 4.812 5.210 -0.625 1.00 93.38 186 PHE A N 1
ATOM 1529 C CA . PHE A 1 186 ? 3.925 4.837 0.476 1.00 93.38 186 PHE A CA 1
ATOM 1530 C C . PHE A 1 186 ? 3.933 3.328 0.741 1.00 93.38 186 PHE A C 1
ATOM 1532 O O . PHE A 1 186 ? 3.837 2.892 1.891 1.00 93.38 186 PHE A O 1
ATOM 1539 N N . ILE A 1 187 ? 4.109 2.493 -0.293 1.00 94.81 187 ILE A N 1
ATOM 1540 C CA . ILE A 1 187 ? 4.132 1.034 -0.102 1.00 94.81 187 ILE A CA 1
ATOM 1541 C C . ILE A 1 187 ? 5.324 0.573 0.751 1.00 94.81 187 ILE A C 1
ATOM 1543 O O . ILE A 1 187 ? 5.206 -0.416 1.474 1.00 94.81 187 ILE A O 1
ATOM 1547 N N . LYS A 1 188 ? 6.457 1.292 0.711 1.00 91.50 188 LYS A N 1
ATOM 1548 C CA . LYS A 1 188 ? 7.634 1.008 1.553 1.00 91.50 188 LYS A CA 1
ATOM 1549 C C . LYS A 1 188 ? 7.292 1.133 3.039 1.00 91.50 188 LYS A C 1
ATOM 1551 O O . LYS A 1 188 ? 7.629 0.233 3.808 1.00 91.50 188 LYS A O 1
ATOM 1556 N N . ASP A 1 189 ? 6.589 2.198 3.430 1.00 92.50 189 ASP A N 1
ATOM 1557 C CA . ASP A 1 189 ? 6.154 2.395 4.818 1.00 92.50 189 ASP A CA 1
ATOM 1558 C C . ASP A 1 189 ? 5.144 1.322 5.247 1.00 92.50 189 ASP A C 1
ATOM 1560 O O . ASP A 1 189 ? 5.307 0.690 6.292 1.00 92.50 189 ASP A O 1
ATOM 1564 N N . ILE A 1 190 ? 4.153 1.018 4.400 1.00 96.44 190 ILE A N 1
ATOM 1565 C CA . ILE A 1 190 ? 3.171 -0.044 4.672 1.00 96.44 190 ILE A CA 1
ATOM 1566 C C . ILE A 1 190 ? 3.867 -1.387 4.927 1.00 96.44 190 ILE A C 1
ATOM 1568 O O . ILE A 1 190 ? 3.558 -2.061 5.911 1.00 96.44 190 ILE A O 1
ATOM 1572 N N . LEU A 1 191 ? 4.822 -1.773 4.073 1.00 94.81 191 LEU A N 1
ATOM 1573 C CA . LEU A 1 191 ? 5.585 -3.014 4.233 1.00 94.81 191 LEU A CA 1
ATOM 1574 C C . LEU A 1 191 ? 6.462 -2.999 5.489 1.00 94.81 191 LEU A C 1
ATOM 1576 O O . LEU A 1 191 ? 6.554 -4.022 6.170 1.00 94.81 191 LEU A O 1
ATOM 1580 N N . SER A 1 192 ? 7.082 -1.863 5.818 1.00 93.81 192 SER A N 1
ATOM 1581 C CA . SER A 1 192 ? 7.875 -1.690 7.043 1.00 93.81 192 SER A CA 1
ATOM 1582 C C . SER A 1 192 ? 7.020 -1.888 8.296 1.00 93.81 192 SER A C 1
ATOM 1584 O O . SER A 1 192 ? 7.364 -2.673 9.187 1.00 93.81 192 SER A O 1
ATOM 1586 N N . ARG A 1 193 ? 5.844 -1.254 8.339 1.00 94.69 193 ARG A N 1
ATOM 1587 C CA . ARG A 1 193 ? 4.881 -1.396 9.437 1.00 94.69 193 ARG A CA 1
ATOM 1588 C C . ARG A 1 193 ? 4.329 -2.809 9.536 1.00 94.69 193 ARG A C 1
ATOM 1590 O O . ARG A 1 193 ? 4.260 -3.349 10.637 1.00 94.69 193 ARG A O 1
ATOM 1597 N N . PHE A 1 194 ? 3.979 -3.420 8.406 1.00 95.19 194 PHE A N 1
ATOM 1598 C CA . PHE A 1 194 ? 3.530 -4.808 8.365 1.00 95.19 194 PHE A CA 1
ATOM 1599 C C . PHE A 1 194 ? 4.610 -5.758 8.902 1.00 95.19 194 PHE A C 1
ATOM 1601 O O . PHE A 1 194 ? 4.330 -6.575 9.778 1.00 95.19 194 PHE A O 1
ATOM 1608 N N . SER A 1 195 ? 5.857 -5.600 8.450 1.00 92.88 195 SER A N 1
ATOM 1609 C CA . SER A 1 195 ? 6.996 -6.401 8.915 1.00 92.88 195 SER A CA 1
ATOM 1610 C C . SER A 1 195 ? 7.231 -6.221 10.414 1.00 92.88 195 SER A C 1
ATOM 1612 O O . SER A 1 195 ? 7.387 -7.202 11.135 1.00 92.88 195 SER A O 1
ATOM 1614 N N . SER A 1 196 ? 7.177 -4.979 10.901 1.00 93.00 196 SER A N 1
ATOM 1615 C CA . SER A 1 196 ? 7.322 -4.654 12.325 1.00 93.00 196 SER A CA 1
ATOM 1616 C C . SER A 1 196 ? 6.206 -5.266 13.171 1.00 93.00 196 SER A C 1
ATOM 1618 O O . SER A 1 196 ? 6.456 -5.764 14.266 1.00 93.00 196 SER A O 1
ATOM 1620 N N . TYR A 1 197 ? 4.969 -5.251 12.670 1.00 93.62 197 TYR A N 1
ATOM 1621 C CA . TYR A 1 197 ? 3.834 -5.894 13.323 1.00 93.62 197 TYR A CA 1
ATOM 1622 C C . TYR A 1 197 ? 4.011 -7.416 13.387 1.00 93.62 197 TYR A C 1
ATOM 1624 O O . TYR A 1 197 ? 3.836 -8.001 14.456 1.00 93.62 197 TYR A O 1
ATOM 1632 N N . TYR A 1 198 ? 4.391 -8.040 12.271 1.00 89.81 198 TYR A N 1
ATOM 1633 C CA . TYR A 1 198 ? 4.542 -9.491 12.161 1.00 89.81 198 TYR A CA 1
ATOM 1634 C C . TYR A 1 198 ? 5.748 -10.030 12.946 1.00 89.81 198 TYR A C 1
ATOM 1636 O O . TYR A 1 198 ? 5.708 -11.143 13.459 1.00 89.81 198 TYR A O 1
ATOM 1644 N N . ALA A 1 199 ? 6.813 -9.237 13.088 1.00 90.12 199 ALA A N 1
ATOM 1645 C CA . ALA A 1 199 ? 8.019 -9.614 13.824 1.00 90.12 199 ALA A CA 1
ATOM 1646 C C . ALA A 1 199 ? 7.852 -9.610 15.354 1.00 90.12 199 ALA A C 1
ATOM 1648 O O . ALA A 1 199 ? 8.773 -10.021 16.061 1.00 90.12 199 ALA A O 1
ATOM 1649 N N . ARG A 1 200 ? 6.709 -9.154 15.883 1.00 83.38 200 ARG A N 1
ATOM 1650 C CA . ARG A 1 200 ? 6.443 -9.123 17.327 1.00 83.38 200 ARG A CA 1
ATOM 1651 C C . ARG A 1 200 ? 6.514 -10.528 17.919 1.00 83.38 200 ARG A C 1
ATOM 1653 O O . ARG A 1 200 ? 5.622 -11.345 17.714 1.00 83.38 200 ARG A O 1
ATOM 1660 N N . GLN A 1 201 ? 7.563 -10.775 18.693 1.00 75.88 201 GLN A N 1
ATOM 1661 C CA . GLN A 1 201 ? 7.687 -11.956 19.535 1.00 75.88 201 GLN A CA 1
ATOM 1662 C C . GLN A 1 201 ? 7.035 -11.659 20.886 1.00 75.88 201 GLN A C 1
ATOM 1664 O O . GLN A 1 201 ? 7.283 -10.608 21.477 1.00 75.88 201 GLN A O 1
ATOM 1669 N N . GLY A 1 202 ? 6.191 -12.568 21.374 1.00 68.38 202 GLY A N 1
ATOM 1670 C CA . GLY A 1 202 ? 5.773 -12.533 22.771 1.00 68.38 202 GLY A CA 1
ATOM 1671 C C . GLY A 1 202 ? 6.956 -12.945 23.641 1.00 68.38 202 GLY A C 1
ATOM 1672 O O . GLY A 1 202 ? 7.524 -14.013 23.424 1.00 68.38 202 GLY A O 1
ATOM 1673 N N . GLN A 1 203 ? 7.340 -12.110 24.602 1.00 73.06 203 GLN A N 1
ATOM 1674 C CA . GLN A 1 203 ? 8.229 -12.540 25.673 1.00 73.06 203 GLN A CA 1
ATOM 1675 C C . GLN A 1 203 ? 7.356 -13.122 26.793 1.00 73.06 203 GLN A C 1
ATOM 1677 O O . GLN A 1 203 ? 6.376 -12.478 27.165 1.00 73.06 203 GLN A O 1
ATOM 1682 N N . PRO A 1 204 ? 7.653 -14.325 27.311 1.00 80.56 204 PRO A N 1
ATOM 1683 C CA . PRO A 1 204 ? 6.985 -14.830 28.503 1.00 80.56 204 PRO A CA 1
ATOM 1684 C C . PRO A 1 204 ? 7.215 -13.882 29.681 1.00 80.56 204 PRO A C 1
ATOM 1686 O O . PRO A 1 204 ? 8.342 -13.417 29.873 1.00 80.56 204 PRO A O 1
ATOM 1689 N N . ASP A 1 205 ? 6.177 -13.633 30.476 1.00 80.62 205 ASP A N 1
ATOM 1690 C CA . ASP A 1 205 ? 6.339 -12.932 31.747 1.00 80.62 205 ASP A CA 1
ATOM 1691 C C . ASP A 1 205 ? 7.215 -13.790 32.667 1.00 80.62 205 ASP A C 1
ATOM 1693 O O . ASP A 1 205 ? 6.921 -14.958 32.932 1.00 80.62 205 ASP A O 1
ATOM 1697 N N . ILE A 1 206 ? 8.335 -13.219 33.105 1.00 85.50 206 ILE A N 1
ATOM 1698 C CA . ILE A 1 206 ? 9.233 -13.845 34.071 1.00 85.50 206 ILE A CA 1
ATOM 1699 C C . ILE A 1 206 ? 8.823 -13.329 35.449 1.00 85.50 206 ILE A C 1
ATOM 1701 O O . ILE A 1 206 ? 8.736 -12.120 35.652 1.00 85.50 206 ILE A O 1
ATOM 1705 N N . GLU A 1 207 ? 8.582 -14.246 36.386 1.00 86.25 207 GLU A N 1
ATOM 1706 C CA . GLU A 1 207 ? 8.359 -13.928 37.799 1.00 86.25 207 GLU A CA 1
ATOM 1707 C C . GLU A 1 207 ? 9.655 -13.357 38.395 1.00 86.25 207 GLU A C 1
ATOM 1709 O O . GLU A 1 207 ? 10.570 -14.097 38.765 1.00 86.25 207 GLU A O 1
ATOM 1714 N N . CYS A 1 208 ? 9.764 -12.030 38.408 1.00 90.50 208 CYS A N 1
ATOM 1715 C CA . CYS A 1 208 ? 10.976 -11.311 38.794 1.00 90.50 208 CYS A CA 1
ATOM 1716 C C . CYS A 1 208 ? 10.899 -10.723 40.205 1.00 90.50 208 CYS A C 1
ATOM 1718 O O . CYS A 1 208 ? 11.921 -10.241 40.689 1.00 90.50 208 CYS A O 1
ATOM 1720 N N . ASP A 1 209 ? 9.742 -10.773 40.872 1.00 91.88 209 ASP A N 1
ATOM 1721 C CA . ASP A 1 209 ? 9.532 -10.102 42.160 1.00 91.88 209 ASP A CA 1
ATOM 1722 C C . ASP A 1 209 ? 10.556 -10.566 43.206 1.00 91.88 209 ASP A C 1
ATOM 1724 O O . ASP A 1 209 ? 11.203 -9.749 43.860 1.00 91.88 209 ASP A O 1
ATOM 1728 N N . LYS A 1 210 ? 10.826 -11.877 43.264 1.00 85.69 210 LYS A N 1
ATOM 1729 C CA . LYS A 1 210 ? 11.847 -12.453 44.159 1.00 85.69 210 LYS A CA 1
ATOM 1730 C C . LYS A 1 210 ? 13.271 -12.003 43.828 1.00 85.69 210 LYS A C 1
ATOM 1732 O O . LYS A 1 210 ? 14.055 -11.734 44.730 1.00 85.69 210 LYS A O 1
ATOM 1737 N N . ILE A 1 211 ? 13.603 -11.903 42.540 1.00 89.12 211 ILE A N 1
ATOM 1738 C CA . ILE A 1 211 ? 14.929 -11.458 42.080 1.00 89.12 211 ILE A CA 1
ATOM 1739 C C . ILE A 1 211 ? 15.140 -9.985 42.458 1.00 89.12 211 ILE A C 1
ATOM 1741 O O . ILE A 1 211 ? 16.222 -9.590 42.888 1.00 89.12 211 ILE A O 1
ATOM 1745 N N . ILE A 1 212 ? 14.094 -9.167 42.320 1.00 90.25 212 ILE A N 1
ATOM 1746 C CA . ILE A 1 212 ? 14.111 -7.752 42.693 1.00 90.25 212 ILE A CA 1
ATOM 1747 C C . ILE A 1 212 ? 14.288 -7.604 44.211 1.00 90.25 212 ILE A C 1
ATOM 1749 O O . ILE A 1 212 ? 15.144 -6.829 44.641 1.00 90.25 212 ILE A O 1
ATOM 1753 N N . GLU A 1 213 ? 13.539 -8.360 45.022 1.00 90.88 213 GLU A N 1
ATOM 1754 C CA . GLU A 1 213 ? 13.675 -8.356 46.487 1.00 90.88 213 GLU A CA 1
ATOM 1755 C C . GLU A 1 213 ? 15.092 -8.743 46.941 1.00 90.88 213 GLU A C 1
ATOM 1757 O O . GLU A 1 213 ? 15.666 -8.063 47.798 1.00 90.88 213 GLU A O 1
ATOM 1762 N N . GLU A 1 214 ? 15.700 -9.769 46.338 1.00 88.06 214 GLU A N 1
ATOM 1763 C CA . GLU A 1 214 ? 17.077 -10.186 46.644 1.00 88.06 214 GLU A CA 1
ATOM 1764 C C . GLU A 1 214 ? 18.087 -9.052 46.404 1.00 88.06 214 GLU A C 1
ATOM 1766 O O . GLU A 1 214 ? 18.926 -8.778 47.268 1.00 88.06 214 GLU A O 1
ATOM 1771 N N . ILE A 1 215 ? 17.980 -8.344 45.274 1.00 89.56 215 ILE A N 1
ATOM 1772 C CA . ILE A 1 215 ? 18.870 -7.224 44.911 1.00 89.56 215 ILE A CA 1
ATOM 1773 C C . ILE A 1 215 ? 18.689 -6.031 45.859 1.00 89.56 215 ILE A C 1
ATOM 1775 O O . ILE A 1 215 ? 19.669 -5.413 46.286 1.00 89.56 215 ILE A O 1
ATOM 1779 N N . VAL A 1 216 ? 17.444 -5.692 46.204 1.00 90.31 216 VAL A N 1
ATOM 1780 C CA . VAL A 1 216 ? 17.146 -4.570 47.110 1.00 90.31 216 VAL A CA 1
ATOM 1781 C C . VAL A 1 216 ? 17.687 -4.853 48.510 1.00 90.31 216 VAL A C 1
ATOM 1783 O O . VAL A 1 216 ? 18.298 -3.974 49.117 1.00 90.31 216 VAL A O 1
ATOM 1786 N N . THR A 1 217 ? 17.526 -6.082 49.001 1.00 83.94 217 THR A N 1
ATOM 1787 C CA . THR A 1 217 ? 17.969 -6.465 50.350 1.00 83.94 217 THR A CA 1
ATOM 1788 C C . THR A 1 217 ? 19.497 -6.507 50.453 1.00 83.94 217 THR A C 1
ATOM 1790 O O . THR A 1 217 ? 20.065 -6.013 51.422 1.00 83.94 217 THR A O 1
ATOM 1793 N N . SER A 1 218 ? 20.184 -7.003 49.420 1.00 72.56 218 SER A N 1
ATOM 1794 C CA . SER A 1 218 ? 21.657 -7.063 49.369 1.00 72.56 218 SER A CA 1
ATOM 1795 C C . SER A 1 218 ? 22.342 -5.705 49.141 1.00 72.56 218 SER A C 1
ATOM 1797 O O . SER A 1 218 ? 23.535 -5.565 49.403 1.00 72.56 218 SER A O 1
ATOM 1799 N N . SER A 1 219 ? 21.593 -4.676 48.730 1.00 61.00 219 SER A N 1
ATOM 1800 C CA . SER A 1 219 ? 22.086 -3.296 48.587 1.00 61.00 219 SER A CA 1
ATOM 1801 C C . SER A 1 219 ? 21.941 -2.455 49.871 1.00 61.00 219 SER A C 1
ATOM 1803 O O . SER A 1 219 ? 22.382 -1.305 49.900 1.00 61.00 219 SER A O 1
ATOM 1805 N N . GLY A 1 220 ? 21.318 -2.994 50.928 1.00 57.47 220 GLY A N 1
ATOM 1806 C CA . GLY A 1 220 ? 21.049 -2.288 52.189 1.00 57.47 220 GLY A CA 1
ATOM 1807 C C . GLY A 1 220 ? 22.188 -2.294 53.219 1.00 57.47 220 GLY A C 1
ATOM 1808 O O . GLY A 1 220 ? 22.129 -1.512 54.165 1.00 57.47 220 GLY A O 1
ATOM 1809 N N . ASP A 1 221 ? 23.233 -3.107 53.023 1.00 54.56 221 ASP A N 1
ATOM 1810 C CA . ASP A 1 221 ? 24.269 -3.383 54.040 1.00 54.56 221 ASP A CA 1
ATOM 1811 C C . ASP A 1 221 ? 25.580 -2.581 53.880 1.00 54.56 221 ASP A C 1
ATOM 1813 O O . ASP A 1 221 ? 26.596 -2.902 54.494 1.00 54.56 221 ASP A O 1
ATOM 1817 N N . THR A 1 222 ? 25.593 -1.501 53.092 1.00 52.25 222 THR A N 1
ATOM 1818 C CA . THR A 1 222 ? 26.693 -0.513 53.121 1.00 52.25 222 THR A CA 1
ATOM 1819 C C . THR A 1 222 ? 26.223 0.828 53.684 1.00 52.25 222 THR A C 1
ATOM 1821 O O . THR A 1 222 ? 25.995 1.794 52.956 1.00 52.25 222 THR A O 1
ATOM 1824 N N . LYS A 1 223 ? 26.104 0.893 55.013 1.00 44.56 223 LYS A N 1
ATOM 1825 C CA . LYS A 1 223 ? 26.221 2.132 55.794 1.00 44.56 223 LYS A CA 1
ATOM 1826 C C . LYS A 1 223 ? 27.047 1.902 57.047 1.00 44.56 223 LYS A C 1
ATOM 1828 O O . LYS A 1 223 ? 26.828 0.865 57.705 1.00 44.56 223 LYS A O 1
#

Organism: NCBI:txid45655

Sequence (223 aa):
MTNEVFLKNLLPQLETWKAYGKSNSSRTEKALLRFTLNHLMQILDEDEEQCFPEEIYIYPPLSDALKTGSVIEKEDDKSLYAILNPACDLVVRKNG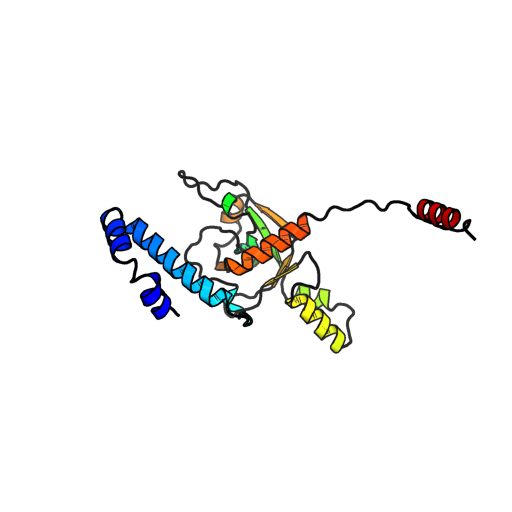EYKTDRIMLVEIEKRELFIDAALKDITNKKKKKNRLKDVFGNNYNAYSHWLPHTKFFEGGFLNFRKISTRTKEEVKSAYKQPHIQISPDFIKDILSRFSSYYARQGQPDIECDKIIEEIVTSSGDTK

Secondary structure (DSSP, 8-state):
-HHHIIIIIIGGGHHHHHHHHHH-HHHHHHHHHHHHHHHHHHHHHT--SPPPGGGGEESS-S--S--TTEEEEBTTT--EEEE-S-TTTTPBPTTS-BS-SEEEEEEEE-HHHHHHHHTTT---HHHHHHHHHHHHTT-S-SSEEEE--BTTB--EEEEEEEEEEEEHHHHHHHBPPP-EEE-HHHHHHHHHHHHHHHT-PPPPPP--HHHHHHHHHHTS---

Radius of gyration: 24.61 Å; chains: 1; bounding box: 46×42×87 Å

pLDDT: mean 90.17, std 10.52, range [44.56, 98.44]